Protein AF-A0A964NS11-F1 (afdb_monomer_lite)

Secondary structure (DSSP, 8-state):
---HHHHHHHHHHTTT--HHHHHHHH-S-HHHHHHHHTT-GGGS--HHHHHHHHHHHHHHHT--HHHHHHTSPPPP---S-PPP----------GGGS-HHHHHHHHHHHHHHHHHHHHHHHHHHS------PPPPP-PPPPP----------------------------------------------------------------------BPP--TTSBHHHHHHHHHHTT-EEEEEEE--SSS-TTBEEEEESPTTPBPPTT-EEEEEEE--S-PEEPP--TTSBHHHHHHHHHHTT-EE-SS-EEE-TTTS-HHHHTTS-TTBEEEEESPTT-EE-TT-EEEEEEE--

Sequence (353 aa):
MEGLGASLREARLRRNLSLDDAEQATKVRGAFLEALEQERWDLLPARAYAQGLLAVYARTLGLDPAPLITLMPPDEPYSMALPAAESHRSRGLPIDALPVRVIVMAFLFIVLIAAGAFLLRSVLADGVPFFGSGSPEAPPEPSTATRAPAIAVVTPTVAAGPGATPPATPVGVAPAASPSAATATLVPATPTTTGSPASTATAATPTATPSVTTAPALAGQLWPQAVELLQAAGITAVRREQVSDTIPQEQVISQTPAAGQPLGPDRTITVVVSLGRQGISVPDVVGRPEAEGRTLITQAGLTPGRFANFQGRSDVPDAVLRSVCVGCVLSTSPGAGSQQPQGATVFLAVRKE

Radius of gyration: 40.56 Å; chains: 1; bounding box: 94×75×123 Å

Foldseek 3Di:
DDDLLCVLVVLCVVVVHDLVNLCVQLVDDSQLNNCRNVVVVVSDPDLVVNLVSQCSSCVVSVHHSVVSNVRNDDPPPPDVPPPPCPDPPDPDDCPVPDPVVVVVVVVVVVVVVVVVVVVVVCCVVVDDPDPDDDDDDDDDDDDDDDDDDDDDDDDDDDDDDDDDDDDDDDDDDDDDDDDDDDDDDDDDDDDDDDDDDDDDDDDDDPDDDPPFDWAAAQAFHAQVVSVVVCVVSVAAEAEDEDEDQPRDFRGWHAKPPHGGHGADPNRYMYTYTYNYHFFQFQADQAQHAPVVSQVVCVVSQEHEDPDAAEDEVVRDPPVLLVVHDANGFSAKVVGGRDGHDRHHYIHTHGYHD

pLDDT: mean 76.75, std 21.04, range [33.41, 96.69]

Structure (mmCIF, N/CA/C/O backbone):
data_AF-A0A964NS11-F1
#
_entry.id   AF-A0A964NS11-F1
#
loop_
_atom_site.group_PDB
_atom_site.id
_atom_site.type_symbol
_atom_site.label_atom_id
_atom_site.label_alt_id
_atom_site.label_comp_id
_atom_site.label_asym_id
_atom_site.label_entity_id
_atom_site.label_seq_id
_atom_site.pdbx_PDB_ins_code
_atom_site.Cartn_x
_atom_site.Cartn_y
_atom_site.Cartn_z
_atom_site.occupancy
_atom_site.B_iso_or_equiv
_atom_site.auth_seq_id
_atom_site.auth_comp_id
_atom_site.auth_asym_id
_atom_site.auth_atom_id
_atom_site.pdbx_PDB_model_num
ATOM 1 N N . MET A 1 1 ? 45.095 2.576 6.312 1.00 51.19 1 MET A N 1
ATOM 2 C CA . MET A 1 1 ? 43.879 1.812 6.658 1.00 51.19 1 MET A CA 1
ATOM 3 C C . MET A 1 1 ? 43.094 1.656 5.377 1.00 51.19 1 MET A C 1
ATOM 5 O O . MET A 1 1 ? 43.034 2.620 4.624 1.00 51.19 1 MET A O 1
ATOM 9 N N . GLU A 1 2 ? 42.584 0.465 5.096 1.00 72.25 2 GLU A N 1
ATOM 10 C CA . GLU A 1 2 ? 41.678 0.258 3.964 1.00 72.25 2 GLU A CA 1
ATOM 11 C C . GLU A 1 2 ? 40.289 0.790 4.329 1.00 72.25 2 GLU A C 1
ATOM 13 O O . GLU A 1 2 ? 39.913 0.780 5.503 1.00 72.25 2 GLU A O 1
ATOM 18 N N . GLY A 1 3 ? 39.555 1.295 3.338 1.00 83.19 3 GLY A N 1
ATOM 19 C CA . GLY A 1 3 ? 38.195 1.789 3.542 1.00 83.19 3 GLY A CA 1
ATOM 20 C C . GLY A 1 3 ? 37.216 0.666 3.896 1.00 83.19 3 GLY A C 1
ATOM 21 O O . GLY A 1 3 ? 37.414 -0.496 3.529 1.00 83.19 3 GLY A O 1
ATOM 22 N N . LEU A 1 4 ? 36.119 1.032 4.553 1.00 90.62 4 LEU A N 1
ATOM 23 C CA . LEU A 1 4 ? 34.951 0.176 4.761 1.00 90.62 4 LEU A CA 1
ATOM 24 C C . LEU A 1 4 ? 34.453 -0.395 3.427 1.00 90.62 4 LEU A C 1
ATOM 26 O O . LEU A 1 4 ? 34.218 -1.600 3.319 1.00 90.62 4 LEU A O 1
ATOM 30 N N . GLY A 1 5 ? 34.342 0.452 2.401 1.00 92.12 5 GLY A N 1
ATOM 31 C CA . GLY A 1 5 ? 33.869 0.051 1.077 1.00 92.12 5 GLY A CA 1
ATOM 32 C C . GLY A 1 5 ? 34.844 -0.888 0.367 1.00 92.12 5 GLY A C 1
ATOM 33 O O . GLY A 1 5 ? 34.430 -1.882 -0.235 1.00 92.12 5 GLY A O 1
ATOM 34 N N . ALA A 1 6 ? 36.149 -0.645 0.531 1.00 92.06 6 ALA A N 1
ATOM 35 C CA . ALA A 1 6 ? 37.193 -1.540 0.040 1.00 92.06 6 ALA A CA 1
ATOM 36 C C . ALA A 1 6 ? 37.115 -2.920 0.714 1.00 92.06 6 ALA A C 1
ATOM 38 O O . ALA A 1 6 ? 37.150 -3.930 0.015 1.00 92.06 6 ALA A O 1
ATOM 39 N N . SER A 1 7 ? 36.926 -2.972 2.038 1.00 92.81 7 SER A N 1
ATOM 40 C CA . SER A 1 7 ? 36.806 -4.227 2.793 1.00 92.81 7 SER A CA 1
ATOM 41 C C . SER A 1 7 ? 35.578 -5.052 2.379 1.00 92.81 7 SER A C 1
ATOM 43 O O . SER A 1 7 ? 35.688 -6.263 2.179 1.00 92.81 7 SER A O 1
ATOM 45 N N . LEU A 1 8 ? 34.422 -4.406 2.163 1.00 95.19 8 LEU A N 1
ATOM 46 C CA . LEU A 1 8 ? 33.223 -5.062 1.620 1.00 95.19 8 LEU A CA 1
ATOM 47 C C . LEU A 1 8 ? 33.482 -5.630 0.218 1.00 95.19 8 LEU A C 1
ATOM 49 O O . LEU A 1 8 ? 33.232 -6.810 -0.032 1.00 95.19 8 LEU A O 1
ATOM 53 N N . ARG A 1 9 ? 34.025 -4.812 -0.690 1.00 95.81 9 ARG A N 1
ATOM 54 C CA . ARG A 1 9 ? 34.316 -5.209 -2.073 1.00 95.81 9 ARG A CA 1
ATOM 55 C C . ARG A 1 9 ? 35.303 -6.370 -2.144 1.00 95.81 9 ARG A C 1
ATOM 57 O O . ARG A 1 9 ? 35.106 -7.308 -2.913 1.00 95.81 9 ARG A O 1
ATOM 64 N N . GLU A 1 10 ? 36.362 -6.315 -1.348 1.00 94.31 10 GLU A N 1
ATOM 65 C CA . GLU A 1 10 ? 37.415 -7.326 -1.299 1.00 94.31 10 GLU A CA 1
ATOM 66 C C . GLU A 1 10 ? 36.885 -8.637 -0.689 1.00 94.31 10 GLU A C 1
ATOM 68 O O . GLU A 1 10 ? 37.110 -9.706 -1.257 1.00 94.31 10 GLU A O 1
ATOM 73 N N . ALA A 1 11 ? 36.034 -8.574 0.343 1.00 95.12 11 ALA A N 1
ATOM 74 C CA . ALA A 1 11 ? 35.325 -9.742 0.868 1.00 95.12 11 ALA A CA 1
ATOM 75 C C . ALA A 1 11 ? 34.288 -10.336 -0.109 1.00 95.12 11 ALA A C 1
ATOM 77 O O . ALA A 1 11 ? 34.142 -11.559 -0.156 1.00 95.12 11 ALA A O 1
ATOM 78 N N . ARG A 1 12 ? 33.600 -9.521 -0.925 1.00 96.69 12 ARG A N 1
ATOM 79 C CA . ARG A 1 12 ? 32.726 -10.011 -2.009 1.00 96.69 12 ARG A CA 1
ATOM 80 C C . ARG A 1 12 ? 33.531 -10.727 -3.093 1.00 96.69 12 ARG A C 1
ATOM 82 O O . ARG A 1 12 ? 33.188 -11.847 -3.477 1.00 96.69 12 ARG A O 1
ATOM 89 N N . LEU A 1 13 ? 34.623 -10.116 -3.553 1.00 95.69 13 LEU A N 1
ATOM 90 C CA . LEU A 1 13 ? 35.492 -10.684 -4.587 1.00 95.69 13 LEU A CA 1
ATOM 91 C C . LEU A 1 13 ? 36.196 -11.965 -4.113 1.00 95.69 13 LEU A C 1
ATOM 93 O O . LEU A 1 13 ? 36.229 -12.936 -4.863 1.00 95.69 13 LEU A O 1
ATOM 97 N N . ARG A 1 14 ? 36.637 -12.043 -2.847 1.00 95.06 14 ARG A N 1
ATOM 98 C CA . ARG A 1 14 ? 37.157 -13.283 -2.231 1.00 95.06 14 ARG A CA 1
ATOM 99 C C . ARG A 1 14 ? 36.151 -14.443 -2.211 1.00 95.06 14 ARG A C 1
ATOM 101 O O . ARG A 1 14 ? 36.559 -15.589 -2.036 1.00 95.06 14 ARG A O 1
ATOM 108 N N . ARG A 1 15 ? 34.854 -14.172 -2.392 1.00 93.06 15 ARG A N 1
ATOM 109 C CA . ARG A 1 15 ? 33.777 -15.175 -2.490 1.00 93.06 15 ARG A CA 1
ATOM 110 C C . ARG A 1 15 ? 33.309 -15.417 -3.935 1.00 93.06 15 ARG A C 1
ATOM 112 O O . ARG A 1 15 ? 32.372 -16.181 -4.130 1.00 93.06 15 ARG A O 1
ATOM 119 N N . ASN A 1 16 ? 33.960 -14.799 -4.929 1.00 94.50 16 ASN A N 1
ATOM 120 C CA . ASN A 1 16 ? 33.609 -14.828 -6.358 1.00 94.50 16 ASN A CA 1
ATOM 121 C C . ASN A 1 16 ? 32.164 -14.385 -6.676 1.00 94.50 16 ASN A C 1
ATOM 123 O O . ASN A 1 16 ? 31.576 -14.848 -7.649 1.00 94.50 16 ASN A O 1
ATOM 127 N N . LEU A 1 17 ? 31.590 -13.483 -5.872 1.00 92.88 17 LEU A N 1
ATOM 128 C CA . LEU A 1 17 ? 30.232 -12.966 -6.076 1.00 92.88 17 LEU A CA 1
ATOM 129 C C . LEU A 1 17 ? 30.241 -11.692 -6.938 1.00 92.88 17 LEU A C 1
ATOM 131 O O . LEU A 1 17 ? 31.015 -10.761 -6.683 1.00 92.88 17 LEU A O 1
ATOM 135 N N . SER A 1 18 ? 29.341 -11.595 -7.917 1.00 95.62 18 SER A N 1
ATOM 136 C CA . SER A 1 18 ? 29.017 -10.321 -8.574 1.00 95.62 18 SER A CA 1
ATOM 137 C C . SER A 1 18 ? 28.160 -9.424 -7.663 1.00 95.62 18 SER A C 1
ATOM 139 O O . SER A 1 18 ? 27.714 -9.845 -6.592 1.00 95.62 18 SER A O 1
ATOM 141 N N . LEU A 1 19 ? 27.934 -8.167 -8.063 1.00 93.38 19 LEU A N 1
ATOM 142 C CA . LEU A 1 19 ? 26.971 -7.300 -7.368 1.00 93.38 19 LEU A CA 1
ATOM 143 C C . LEU A 1 19 ? 25.528 -7.805 -7.537 1.00 93.38 19 LEU A C 1
ATOM 145 O O . LEU A 1 19 ? 24.739 -7.668 -6.606 1.00 93.38 19 LEU A O 1
ATOM 149 N N . ASP A 1 20 ? 25.212 -8.453 -8.661 1.00 94.38 20 ASP A N 1
ATOM 150 C CA . ASP A 1 20 ? 23.885 -9.019 -8.927 1.00 94.38 20 ASP A CA 1
ATOM 151 C C . ASP A 1 20 ? 23.625 -10.264 -8.060 1.00 94.38 20 ASP A C 1
ATOM 153 O O . ASP A 1 20 ? 22.533 -10.427 -7.514 1.00 94.38 20 ASP A O 1
ATOM 157 N N . ASP A 1 21 ? 24.641 -11.112 -7.850 1.00 93.81 21 ASP A N 1
ATOM 158 C CA . ASP A 1 21 ? 24.570 -12.235 -6.899 1.00 93.81 21 ASP A CA 1
ATOM 159 C C . ASP A 1 21 ? 24.400 -11.724 -5.462 1.00 93.81 21 ASP A C 1
ATOM 161 O O . ASP A 1 21 ? 23.632 -12.282 -4.676 1.00 93.81 21 ASP A O 1
ATOM 165 N N . ALA A 1 22 ? 25.098 -10.637 -5.114 1.00 93.62 22 ALA A N 1
ATOM 166 C CA . ALA A 1 22 ? 24.994 -10.007 -3.805 1.00 93.62 22 ALA A CA 1
ATOM 167 C C . ALA A 1 22 ? 23.610 -9.367 -3.580 1.00 93.62 22 ALA A C 1
ATOM 169 O O . ALA A 1 22 ? 23.048 -9.523 -2.493 1.00 93.62 22 ALA A O 1
ATOM 170 N N . GLU A 1 23 ? 23.011 -8.725 -4.590 1.00 94.12 23 GLU A N 1
ATOM 171 C CA . GLU A 1 23 ? 21.615 -8.262 -4.552 1.00 94.12 23 GLU A CA 1
ATOM 172 C C . GLU A 1 23 ? 20.652 -9.444 -4.383 1.00 94.12 23 GLU A C 1
ATOM 174 O O . GLU A 1 23 ? 19.778 -9.423 -3.511 1.00 94.12 23 GLU A O 1
ATOM 179 N N . GLN A 1 24 ? 20.839 -10.527 -5.141 1.00 93.19 24 GLN A N 1
ATOM 180 C CA . GLN A 1 24 ? 19.999 -11.717 -5.022 1.00 93.19 24 GLN A CA 1
ATOM 181 C C . GLN A 1 24 ? 20.119 -12.404 -3.654 1.00 93.19 24 GLN A C 1
ATOM 183 O O . GLN A 1 24 ? 19.105 -12.899 -3.152 1.00 93.19 24 GLN A O 1
ATOM 188 N N . ALA A 1 25 ? 21.299 -12.413 -3.031 1.00 92.12 25 ALA A N 1
ATOM 189 C CA . ALA A 1 25 ? 21.530 -13.010 -1.716 1.00 92.12 25 ALA A CA 1
ATOM 190 C C . ALA A 1 25 ? 21.031 -12.132 -0.552 1.00 92.12 25 ALA A C 1
ATOM 192 O O . ALA A 1 25 ? 20.451 -12.647 0.402 1.00 92.12 25 ALA A O 1
ATOM 193 N N . THR A 1 26 ? 21.233 -10.813 -0.621 1.00 94.00 26 THR A N 1
ATOM 194 C CA . THR A 1 26 ? 20.869 -9.865 0.454 1.00 94.00 26 THR A CA 1
ATOM 195 C C . THR A 1 26 ? 19.441 -9.325 0.354 1.00 94.00 26 THR A C 1
ATOM 197 O O . THR A 1 26 ? 18.906 -8.838 1.348 1.00 94.00 26 THR A O 1
ATOM 200 N N . LYS A 1 27 ? 18.843 -9.359 -0.846 1.00 93.94 27 LYS A N 1
ATOM 201 C CA . LYS A 1 27 ? 17.650 -8.587 -1.249 1.00 93.94 27 LYS A CA 1
ATOM 202 C C . LYS A 1 27 ? 17.813 -7.064 -1.111 1.00 93.94 27 LYS A C 1
ATOM 204 O O . LYS A 1 27 ? 16.825 -6.332 -1.070 1.00 93.94 27 LYS A O 1
ATOM 209 N N . VAL A 1 28 ? 19.054 -6.577 -1.081 1.00 91.25 28 VAL A N 1
ATOM 210 C CA . VAL A 1 28 ? 19.401 -5.152 -1.132 1.00 91.25 28 VAL A CA 1
ATOM 211 C C . VAL A 1 28 ? 19.766 -4.785 -2.564 1.00 91.25 28 VAL A C 1
ATOM 213 O O . VAL A 1 28 ? 20.610 -5.436 -3.169 1.00 91.25 28 VAL A O 1
ATOM 216 N N . ARG A 1 29 ? 19.158 -3.717 -3.094 1.00 93.50 29 ARG A N 1
ATOM 217 C CA . ARG A 1 29 ? 19.402 -3.252 -4.468 1.00 93.50 29 ARG A CA 1
ATOM 218 C C . ARG A 1 29 ? 20.891 -3.020 -4.730 1.00 93.50 29 ARG A C 1
ATOM 220 O O . ARG A 1 29 ? 21.534 -2.313 -3.952 1.00 93.50 29 ARG A O 1
ATOM 227 N N . GLY A 1 30 ? 21.405 -3.511 -5.854 1.00 92.06 30 GLY A N 1
ATOM 228 C CA . GLY A 1 30 ? 22.821 -3.476 -6.221 1.00 92.06 30 GLY A CA 1
ATOM 229 C C . GLY A 1 30 ? 23.411 -2.068 -6.217 1.00 92.06 30 GLY A C 1
ATOM 230 O O . GLY A 1 30 ? 24.528 -1.882 -5.756 1.00 92.06 30 GLY A O 1
ATOM 231 N N . ALA A 1 31 ? 22.625 -1.048 -6.579 1.00 90.69 31 ALA A N 1
ATOM 232 C CA . ALA A 1 31 ? 23.025 0.361 -6.486 1.00 90.69 31 ALA A CA 1
ATOM 233 C C . ALA A 1 31 ? 23.352 0.833 -5.048 1.00 90.69 31 ALA A C 1
ATOM 235 O O . ALA A 1 31 ? 24.178 1.724 -4.870 1.00 90.69 31 ALA A O 1
ATOM 236 N N . PHE A 1 32 ? 22.737 0.247 -4.012 1.00 93.44 32 PHE A N 1
ATOM 237 C CA . PHE A 1 32 ? 23.097 0.516 -2.613 1.00 93.44 32 PHE A CA 1
ATOM 238 C C . PHE A 1 32 ? 24.310 -0.308 -2.161 1.00 93.44 32 PHE A C 1
ATOM 240 O O . PHE A 1 32 ? 25.107 0.182 -1.365 1.00 93.44 32 PHE A O 1
ATOM 247 N N . LEU A 1 33 ? 24.486 -1.529 -2.679 1.00 96.12 33 LEU A N 1
ATOM 248 C CA . LEU A 1 33 ? 25.686 -2.340 -2.430 1.00 96.12 33 LEU A CA 1
ATOM 249 C C . LEU A 1 33 ? 26.927 -1.696 -3.068 1.00 96.12 33 LEU A C 1
ATOM 251 O O . LEU A 1 33 ? 27.961 -1.568 -2.419 1.00 96.12 33 LEU A O 1
ATOM 255 N N . GLU A 1 34 ? 26.793 -1.197 -4.297 1.00 95.25 34 GLU A N 1
ATOM 256 C CA . GLU A 1 34 ? 27.793 -0.387 -4.991 1.00 95.25 34 GLU A CA 1
ATOM 257 C C . GLU A 1 34 ? 28.092 0.908 -4.223 1.00 95.25 34 GLU A C 1
ATOM 259 O O . GLU A 1 34 ? 29.258 1.236 -4.015 1.00 95.25 34 GLU A O 1
ATOM 264 N N . ALA A 1 35 ? 27.068 1.626 -3.745 1.00 94.75 35 ALA A N 1
ATOM 265 C CA . ALA A 1 35 ? 27.269 2.835 -2.946 1.00 94.75 35 ALA A CA 1
ATOM 266 C C . ALA A 1 35 ? 27.993 2.558 -1.614 1.00 94.75 35 ALA A C 1
ATOM 268 O O . ALA A 1 35 ? 28.815 3.374 -1.204 1.00 94.75 35 ALA A O 1
ATOM 269 N N . LEU A 1 36 ? 27.754 1.409 -0.968 1.00 94.38 36 LEU A N 1
ATOM 270 C CA . LEU A 1 36 ? 28.520 0.971 0.207 1.00 94.38 36 LEU A CA 1
ATOM 271 C C . LEU A 1 36 ? 29.977 0.627 -0.153 1.00 94.38 36 LEU A C 1
ATOM 273 O O . LEU A 1 36 ? 30.887 1.045 0.557 1.00 94.38 36 LEU A O 1
ATOM 277 N N . GLU A 1 37 ? 30.222 -0.076 -1.264 1.00 95.94 37 GLU A N 1
ATOM 278 C CA . GLU A 1 37 ? 31.580 -0.402 -1.741 1.00 95.94 37 GLU A CA 1
ATOM 279 C C . GLU A 1 37 ? 32.385 0.816 -2.223 1.00 95.94 37 GLU A C 1
ATOM 281 O O . GLU A 1 37 ? 33.615 0.793 -2.192 1.00 95.94 37 GLU A O 1
ATOM 286 N N . GLN A 1 38 ? 31.705 1.877 -2.664 1.00 95.69 38 GLN A N 1
ATOM 287 C CA . GLN A 1 38 ? 32.305 3.143 -3.101 1.00 95.69 38 GLN A CA 1
ATOM 288 C C . GLN A 1 38 ? 32.300 4.232 -2.012 1.00 95.69 38 GLN A C 1
ATOM 290 O O . GLN A 1 38 ? 32.718 5.352 -2.293 1.00 95.69 38 GLN A O 1
ATOM 295 N N . GLU A 1 39 ? 31.809 3.937 -0.801 1.00 93.00 39 GLU A N 1
ATOM 296 C CA . GLU A 1 39 ? 31.659 4.897 0.313 1.00 93.00 39 GLU A CA 1
ATOM 297 C C . GLU A 1 39 ? 30.863 6.163 -0.071 1.00 93.00 39 GLU A C 1
ATOM 299 O O . GLU A 1 39 ? 31.128 7.275 0.384 1.00 93.00 39 GLU A O 1
ATOM 304 N N . ARG A 1 40 ? 29.855 5.999 -0.937 1.00 91.88 40 ARG A N 1
ATOM 305 C CA . ARG A 1 40 ? 29.015 7.079 -1.471 1.00 91.88 40 ARG A CA 1
ATOM 306 C C . ARG A 1 40 ? 27.756 7.273 -0.639 1.00 91.88 40 ARG A C 1
ATOM 308 O O . ARG A 1 40 ? 26.645 6.960 -1.071 1.00 91.88 40 ARG A O 1
ATOM 315 N N . TRP A 1 41 ? 27.957 7.810 0.560 1.00 86.88 41 TRP A N 1
ATOM 316 C CA . TRP A 1 41 ? 26.917 8.030 1.567 1.00 86.88 41 TRP A CA 1
ATOM 317 C C . TRP A 1 41 ? 25.717 8.841 1.040 1.00 86.88 41 TRP A C 1
ATOM 319 O O . TRP A 1 41 ? 24.586 8.521 1.391 1.00 86.88 41 TRP A O 1
ATOM 329 N N . ASP A 1 42 ? 25.925 9.780 0.106 1.00 86.12 42 ASP A N 1
ATOM 330 C CA . ASP A 1 42 ? 24.865 10.611 -0.504 1.00 86.12 42 ASP A CA 1
ATOM 331 C C . ASP A 1 42 ? 23.829 9.825 -1.334 1.00 86.12 42 ASP A C 1
ATOM 333 O O . ASP A 1 42 ? 22.768 10.352 -1.667 1.00 86.12 42 ASP A O 1
ATOM 337 N N . LEU A 1 43 ? 24.144 8.585 -1.735 1.00 87.00 43 LEU A N 1
ATOM 338 C CA . LEU A 1 43 ? 23.216 7.704 -2.457 1.00 87.00 43 LEU A CA 1
ATOM 339 C C . LEU A 1 43 ? 22.458 6.738 -1.544 1.00 87.00 43 LEU A C 1
ATOM 341 O O . LEU A 1 43 ? 21.573 6.020 -2.018 1.00 87.00 43 LEU A O 1
ATOM 345 N N . LEU A 1 44 ? 22.809 6.677 -0.261 1.00 87.25 44 LEU A N 1
ATOM 346 C CA . LEU A 1 44 ? 22.178 5.773 0.687 1.00 87.25 44 LEU A CA 1
ATOM 347 C C . LEU A 1 44 ? 20.939 6.430 1.322 1.00 87.25 44 LEU A C 1
ATOM 349 O O . LEU A 1 44 ? 20.880 7.649 1.481 1.00 87.25 44 LEU A O 1
ATOM 353 N N . PRO A 1 45 ? 19.919 5.638 1.698 1.00 87.00 45 PRO A N 1
ATOM 354 C CA . PRO A 1 45 ? 18.831 6.124 2.544 1.00 87.00 45 PRO A CA 1
ATOM 355 C C . PRO A 1 45 ? 19.350 6.509 3.942 1.00 87.00 45 PRO A C 1
ATOM 357 O O . PRO A 1 45 ? 20.463 6.149 4.319 1.00 87.00 45 PRO A O 1
ATOM 360 N N . ALA A 1 46 ? 18.514 7.196 4.730 1.00 83.75 46 ALA A N 1
ATOM 361 C CA . ALA A 1 46 ? 18.846 7.703 6.068 1.00 83.75 46 ALA A CA 1
ATOM 362 C C . ALA A 1 46 ? 19.640 6.706 6.943 1.00 83.75 46 ALA A C 1
ATOM 364 O O . ALA A 1 46 ? 19.327 5.511 6.970 1.00 83.75 46 ALA A O 1
ATOM 365 N N . ARG A 1 47 ? 20.632 7.209 7.698 1.00 83.88 47 ARG A N 1
ATOM 366 C CA . ARG A 1 47 ? 21.670 6.434 8.410 1.00 83.88 47 ARG A CA 1
ATOM 367 C C . ARG A 1 47 ? 21.189 5.161 9.092 1.00 83.88 47 ARG A C 1
ATOM 369 O O . ARG A 1 47 ? 21.787 4.115 8.873 1.00 83.88 47 ARG A O 1
ATOM 376 N N . ALA A 1 48 ? 20.124 5.217 9.890 1.00 82.19 48 ALA A N 1
ATOM 377 C CA . ALA A 1 48 ? 19.614 4.042 10.605 1.00 82.19 48 ALA A CA 1
ATOM 378 C C . ALA A 1 48 ? 19.240 2.880 9.656 1.00 82.19 48 ALA A C 1
ATOM 380 O O . ALA A 1 48 ? 19.448 1.711 9.977 1.00 82.19 48 ALA A O 1
ATOM 381 N N . TYR A 1 49 ? 18.748 3.195 8.454 1.00 84.25 49 TYR A N 1
ATOM 382 C CA . TYR A 1 49 ? 18.477 2.216 7.403 1.00 84.25 49 TYR A CA 1
ATOM 383 C C . TYR A 1 49 ? 19.768 1.780 6.694 1.00 84.25 49 TYR A C 1
ATOM 385 O O . TYR A 1 49 ? 19.972 0.584 6.496 1.00 84.25 49 TYR A O 1
ATOM 393 N N . ALA A 1 50 ? 20.678 2.709 6.372 1.00 91.00 50 ALA A N 1
ATOM 394 C CA . ALA A 1 50 ? 21.986 2.384 5.785 1.00 91.00 50 ALA A CA 1
ATOM 395 C C . ALA A 1 50 ? 22.833 1.459 6.684 1.00 91.00 50 ALA A C 1
ATOM 397 O O . ALA A 1 50 ? 23.472 0.534 6.185 1.00 91.00 50 ALA A O 1
ATOM 398 N N . GLN A 1 51 ? 22.780 1.643 8.007 1.00 92.50 51 GLN A N 1
ATOM 399 C CA . GLN A 1 51 ? 23.363 0.736 9.002 1.00 92.50 51 GLN A CA 1
ATOM 400 C C . GLN A 1 51 ? 22.736 -0.661 8.929 1.00 92.50 51 GLN A C 1
ATOM 402 O O . GLN A 1 51 ? 23.458 -1.653 8.980 1.00 92.50 51 GLN A O 1
ATOM 407 N N . GLY A 1 52 ? 21.415 -0.752 8.742 1.00 91.94 52 GLY A N 1
ATOM 408 C CA . GLY A 1 52 ? 20.719 -2.015 8.489 1.00 91.94 52 GLY A CA 1
ATOM 409 C C . GLY A 1 52 ? 21.207 -2.718 7.217 1.00 91.94 52 GLY A C 1
ATOM 410 O O . GLY A 1 52 ? 21.531 -3.906 7.267 1.00 91.94 52 GLY A O 1
ATOM 411 N N . LEU A 1 53 ? 21.328 -1.987 6.101 1.00 94.12 53 LEU A N 1
ATOM 412 C CA . LEU A 1 53 ? 21.834 -2.519 4.826 1.00 94.12 53 LEU A CA 1
ATOM 413 C C . LEU A 1 53 ? 23.281 -3.011 4.946 1.00 94.12 53 LEU A C 1
ATOM 415 O O . LEU A 1 53 ? 23.572 -4.150 4.582 1.00 94.12 53 LEU A O 1
ATOM 419 N N . LEU A 1 54 ? 24.165 -2.190 5.524 1.00 95.50 54 LEU A N 1
ATOM 420 C CA . LEU A 1 54 ? 25.552 -2.552 5.816 1.00 95.50 54 LEU A CA 1
ATOM 421 C C . LEU A 1 54 ? 25.623 -3.807 6.694 1.00 95.50 54 LEU A C 1
ATOM 423 O O . LEU A 1 54 ? 26.389 -4.722 6.401 1.00 95.50 54 LEU A O 1
ATOM 427 N N . ALA A 1 55 ? 24.794 -3.886 7.739 1.00 95.56 55 ALA A N 1
ATOM 428 C CA . ALA A 1 55 ? 24.781 -5.021 8.648 1.00 95.56 55 ALA A CA 1
ATOM 429 C C . ALA A 1 55 ? 24.305 -6.316 7.975 1.00 95.56 55 ALA A C 1
ATOM 431 O O . ALA A 1 55 ? 24.817 -7.393 8.281 1.00 95.56 55 ALA A O 1
ATOM 432 N N . VAL A 1 56 ? 23.312 -6.250 7.084 1.00 95.69 56 VAL A N 1
ATOM 433 C CA . VAL A 1 56 ? 22.897 -7.400 6.260 1.00 95.69 56 VAL A CA 1
ATOM 434 C C . VAL A 1 56 ? 24.036 -7.810 5.327 1.00 95.69 56 VAL A C 1
ATOM 436 O O . VAL A 1 56 ? 24.438 -8.974 5.345 1.00 95.69 56 VAL A O 1
ATOM 439 N N . TYR A 1 57 ? 24.606 -6.862 4.579 1.00 96.38 57 TYR A N 1
ATOM 440 C CA . TYR A 1 57 ? 25.619 -7.160 3.570 1.00 96.38 57 TYR A CA 1
ATOM 441 C C . TYR A 1 57 ? 26.897 -7.752 4.183 1.00 96.38 57 TYR A C 1
ATOM 443 O O . TYR A 1 57 ? 27.308 -8.849 3.798 1.00 96.38 57 TYR A O 1
ATOM 451 N N . ALA A 1 58 ? 27.454 -7.114 5.218 1.00 96.00 58 ALA A N 1
ATOM 452 C CA . ALA A 1 58 ? 28.624 -7.607 5.947 1.00 96.00 58 ALA A CA 1
ATOM 453 C C . ALA A 1 58 ? 28.443 -9.060 6.421 1.00 96.00 58 ALA A C 1
ATOM 455 O O . ALA A 1 58 ? 29.300 -9.904 6.157 1.00 96.00 58 ALA A O 1
ATOM 456 N N . ARG A 1 59 ? 27.286 -9.391 7.016 1.00 95.06 59 ARG A N 1
ATOM 457 C CA . ARG A 1 59 ? 26.987 -10.760 7.469 1.00 95.06 59 ARG A CA 1
ATOM 458 C C . ARG A 1 59 ? 26.909 -11.764 6.316 1.00 95.06 59 ARG A C 1
ATOM 460 O O . ARG A 1 59 ? 27.446 -12.858 6.460 1.00 95.06 59 ARG A O 1
ATOM 467 N N . THR A 1 60 ? 26.336 -11.407 5.161 1.00 94.06 60 THR A N 1
ATOM 468 C CA . THR A 1 60 ? 26.357 -12.297 3.975 1.00 94.06 60 THR A CA 1
ATOM 469 C C . THR A 1 60 ? 27.764 -12.522 3.409 1.00 94.06 60 THR A C 1
ATOM 471 O O . THR A 1 60 ? 28.057 -13.602 2.898 1.00 94.06 60 THR A O 1
ATOM 474 N N . LEU A 1 61 ? 28.667 -11.549 3.567 1.00 94.31 61 LEU A N 1
ATOM 475 C CA . LEU A 1 61 ? 30.080 -11.675 3.198 1.00 94.31 61 LEU A CA 1
ATOM 476 C C . LEU A 1 61 ? 30.932 -12.405 4.252 1.00 94.31 61 LEU A C 1
ATOM 478 O O . LEU A 1 61 ? 32.088 -12.735 3.979 1.00 94.31 61 LEU A O 1
ATOM 482 N N . GLY A 1 62 ? 30.377 -12.706 5.431 1.00 92.88 62 GLY A N 1
ATOM 483 C CA . GLY A 1 62 ? 31.100 -13.305 6.556 1.00 92.88 62 GLY A CA 1
ATOM 484 C C . GLY A 1 62 ? 31.993 -12.323 7.324 1.00 92.88 62 GLY A C 1
ATOM 485 O O . GLY A 1 62 ? 32.964 -12.752 7.939 1.00 92.88 62 GLY A O 1
ATOM 486 N N . LEU A 1 63 ? 31.687 -11.024 7.266 1.00 93.50 63 LEU A N 1
ATOM 487 C CA . LEU A 1 63 ? 32.328 -9.966 8.048 1.00 93.50 63 LEU A CA 1
ATOM 488 C C . LEU A 1 63 ? 31.499 -9.631 9.299 1.00 93.50 63 LEU A C 1
ATOM 490 O O . LEU A 1 63 ? 30.269 -9.720 9.284 1.00 93.50 63 LEU A O 1
ATOM 494 N N . ASP A 1 64 ? 32.170 -9.181 10.361 1.00 94.25 64 ASP A N 1
ATOM 495 C CA . ASP A 1 64 ? 31.506 -8.595 11.528 1.00 94.25 64 ASP A CA 1
ATOM 496 C C . ASP A 1 64 ? 30.961 -7.193 11.174 1.00 94.25 64 ASP A C 1
ATOM 498 O O . ASP A 1 64 ? 31.737 -6.318 10.775 1.00 94.25 64 ASP A O 1
ATOM 502 N N . PRO A 1 65 ? 29.644 -6.942 11.298 1.00 93.44 65 PRO A N 1
ATOM 503 C CA . PRO A 1 65 ? 29.073 -5.629 11.027 1.00 93.44 65 PRO A CA 1
ATOM 504 C C . PRO A 1 65 ? 29.414 -4.573 12.088 1.00 93.44 65 PRO A C 1
ATOM 506 O O . PRO A 1 65 ? 29.347 -3.388 11.770 1.00 93.44 65 PRO A O 1
ATOM 509 N N . ALA A 1 66 ? 29.765 -4.948 13.324 1.00 92.62 66 ALA A N 1
ATOM 510 C CA . ALA A 1 66 ? 29.989 -3.995 14.414 1.00 92.62 66 ALA A CA 1
ATOM 511 C C . ALA A 1 66 ? 31.113 -2.973 14.127 1.00 92.62 66 ALA A C 1
ATOM 513 O O . ALA A 1 66 ? 30.814 -1.776 14.147 1.00 92.62 66 ALA A O 1
ATOM 514 N N . PRO A 1 67 ? 32.359 -3.370 13.779 1.00 91.00 67 PRO A N 1
ATOM 515 C CA . PRO A 1 67 ? 33.415 -2.411 13.444 1.00 91.00 67 PRO A CA 1
ATOM 516 C C . PRO A 1 67 ? 33.086 -1.589 12.189 1.00 91.00 67 PRO A C 1
ATOM 518 O O . PRO A 1 67 ? 33.428 -0.412 12.120 1.00 91.00 67 PRO A O 1
ATOM 521 N N . LEU A 1 68 ? 32.381 -2.172 11.213 1.00 89.75 68 LEU A N 1
ATOM 522 C CA . LEU A 1 68 ? 31.998 -1.475 9.983 1.00 89.75 68 LEU A CA 1
ATOM 523 C C . LEU A 1 68 ? 30.953 -0.379 10.258 1.00 89.75 68 LEU A C 1
ATOM 525 O O . LEU A 1 68 ? 31.082 0.732 9.756 1.00 89.75 68 LEU A O 1
ATOM 529 N N . ILE A 1 69 ? 29.955 -0.634 11.109 1.00 90.75 69 ILE A N 1
ATOM 530 C CA . ILE A 1 69 ? 28.980 0.391 11.523 1.00 90.75 69 ILE A CA 1
ATOM 531 C C . ILE A 1 69 ? 29.674 1.545 12.266 1.00 90.75 69 ILE A C 1
ATOM 533 O O . ILE A 1 69 ? 29.297 2.701 12.076 1.00 90.75 69 ILE A O 1
ATOM 537 N N . THR A 1 70 ? 30.706 1.257 13.068 1.00 89.81 70 THR A N 1
ATOM 538 C CA . THR A 1 70 ? 31.504 2.278 13.772 1.00 89.81 70 THR A CA 1
ATOM 539 C C . THR A 1 70 ? 32.311 3.172 12.822 1.00 89.81 70 THR A C 1
ATOM 541 O O . THR A 1 70 ? 32.524 4.340 13.135 1.00 89.81 70 THR A O 1
ATOM 544 N N . LEU A 1 71 ? 32.721 2.663 11.656 1.00 88.19 71 LEU A N 1
ATOM 545 C CA . LEU A 1 71 ? 33.445 3.424 10.627 1.00 88.19 71 LEU A CA 1
ATOM 546 C C . LEU A 1 71 ? 32.535 4.299 9.741 1.00 88.19 71 LEU A C 1
ATOM 548 O O . LEU A 1 71 ? 33.039 5.090 8.947 1.00 88.19 71 LEU A O 1
ATOM 552 N N . MET A 1 72 ? 31.207 4.184 9.857 1.00 86.94 72 MET A N 1
ATOM 553 C CA . MET A 1 72 ? 30.269 4.984 9.064 1.00 86.94 72 MET A CA 1
ATOM 554 C C . MET A 1 72 ? 30.262 6.451 9.547 1.00 86.94 72 MET A C 1
ATOM 556 O O . MET A 1 72 ? 29.882 6.683 10.704 1.00 86.94 72 MET A O 1
ATOM 560 N N . PRO A 1 73 ? 30.595 7.448 8.695 1.00 84.44 73 PRO A N 1
ATOM 561 C CA . PRO A 1 73 ? 30.679 8.858 9.100 1.00 84.44 73 PRO A CA 1
ATOM 562 C C . PRO A 1 73 ? 29.349 9.318 9.708 1.00 84.44 73 PRO A C 1
ATOM 564 O O . PRO A 1 73 ? 28.315 8.860 9.225 1.00 84.44 73 PRO A O 1
ATOM 567 N N . PRO A 1 74 ? 29.335 10.128 10.784 1.00 78.31 74 PRO A N 1
ATOM 568 C CA . PRO A 1 74 ? 28.110 10.488 11.506 1.00 78.31 74 PRO A CA 1
ATOM 569 C C . PRO A 1 74 ? 27.071 11.165 10.601 1.00 78.31 74 PRO A C 1
ATOM 571 O O . PRO A 1 74 ? 27.415 11.695 9.548 1.00 78.31 74 PRO A O 1
ATOM 574 N N . ASP A 1 75 ? 25.802 11.176 11.027 1.00 68.81 75 ASP A N 1
ATOM 575 C CA . ASP A 1 75 ? 24.832 12.095 10.421 1.00 68.81 75 ASP A CA 1
ATOM 576 C C . ASP A 1 75 ? 25.344 13.526 10.621 1.00 68.81 75 ASP A C 1
ATOM 578 O O . ASP A 1 75 ? 25.496 13.972 11.762 1.00 68.81 75 ASP A O 1
ATOM 582 N N . GLU A 1 76 ? 25.592 14.244 9.524 1.00 58.97 76 GLU A N 1
ATOM 583 C CA . GLU A 1 76 ? 25.741 15.697 9.572 1.00 58.97 76 GLU A CA 1
ATOM 584 C C . GLU A 1 76 ? 24.458 16.280 10.188 1.00 58.97 76 GLU A C 1
ATOM 586 O O . GLU A 1 76 ? 23.363 16.034 9.661 1.00 58.97 76 GLU A O 1
ATOM 591 N N . PRO A 1 77 ? 24.536 17.017 11.313 1.00 49.78 77 PRO A N 1
ATOM 592 C CA . PRO A 1 77 ? 23.355 17.577 11.949 1.00 49.78 77 PRO A CA 1
ATOM 593 C C . PRO A 1 77 ? 22.740 18.598 10.994 1.00 49.78 77 PRO A C 1
ATOM 595 O O . PRO A 1 77 ? 23.320 19.662 10.795 1.00 49.78 77 PRO A O 1
ATOM 598 N N . TYR A 1 78 ? 21.589 18.247 10.400 1.00 45.34 78 TYR A N 1
ATOM 599 C CA . TYR A 1 78 ? 20.946 18.941 9.274 1.00 45.34 78 TYR A CA 1
ATOM 600 C C . TYR A 1 78 ? 21.035 20.466 9.402 1.00 45.34 78 TYR A C 1
ATOM 602 O O . TYR A 1 78 ? 20.226 21.111 10.079 1.00 45.34 78 TYR A O 1
ATOM 610 N N . SER A 1 79 ? 22.065 21.045 8.782 1.00 41.31 79 SER A N 1
ATOM 611 C CA . SER A 1 79 ? 22.345 22.462 8.959 1.00 41.31 79 SER A CA 1
ATOM 612 C C . SER A 1 79 ? 21.290 23.251 8.192 1.00 41.31 79 SER A C 1
ATOM 614 O O . SER A 1 79 ? 20.991 22.944 7.039 1.00 41.31 79 SER A O 1
ATOM 616 N N . MET A 1 80 ? 20.723 24.289 8.808 1.00 41.19 80 MET A N 1
ATOM 617 C CA . MET A 1 80 ? 19.685 25.100 8.156 1.00 41.19 80 MET A CA 1
ATOM 618 C C . MET A 1 80 ? 20.210 25.974 7.001 1.00 41.19 80 MET A C 1
ATOM 620 O O . MET A 1 80 ? 19.438 26.706 6.383 1.00 41.19 80 MET A O 1
ATOM 624 N N . ALA A 1 81 ? 21.492 25.844 6.648 1.00 46.00 81 ALA A N 1
ATOM 625 C CA . ALA A 1 81 ? 21.970 26.145 5.310 1.00 46.00 81 ALA A CA 1
ATOM 626 C C . ALA A 1 81 ? 21.500 25.041 4.349 1.00 46.00 81 ALA A C 1
ATOM 628 O O . ALA A 1 81 ? 22.252 24.131 4.004 1.00 46.00 81 ALA A O 1
ATOM 629 N N . LEU A 1 82 ? 20.248 25.150 3.890 1.00 43.59 82 LEU A N 1
ATOM 630 C CA . LEU A 1 82 ? 19.827 24.498 2.653 1.00 43.59 82 LEU A CA 1
ATOM 631 C C . LEU A 1 82 ? 20.830 24.894 1.553 1.00 43.59 82 LEU A C 1
ATOM 633 O O . LEU A 1 82 ? 20.859 26.078 1.195 1.00 43.59 82 LEU A O 1
ATOM 637 N N . PRO A 1 83 ? 21.600 23.967 0.945 1.00 44.31 83 PRO A N 1
ATOM 638 C CA . PRO A 1 83 ? 21.987 24.204 -0.433 1.00 44.31 83 PRO A CA 1
ATOM 639 C C . PRO A 1 83 ? 20.675 24.402 -1.199 1.00 44.31 83 PRO A C 1
ATOM 641 O O . PRO A 1 83 ? 19.718 23.642 -1.008 1.00 44.31 83 PRO A O 1
ATOM 644 N N . ALA A 1 84 ? 20.594 25.452 -2.022 1.00 47.47 84 ALA A N 1
ATOM 645 C CA . ALA A 1 84 ? 19.451 25.617 -2.913 1.00 47.47 84 ALA A CA 1
ATOM 646 C C . ALA A 1 84 ? 19.239 24.297 -3.664 1.00 47.47 84 ALA A C 1
ATOM 648 O O . ALA A 1 84 ? 20.224 23.631 -3.982 1.00 47.47 84 ALA A O 1
ATOM 649 N N . ALA A 1 85 ? 17.982 23.901 -3.889 1.00 47.16 85 ALA A N 1
ATOM 650 C CA . ALA A 1 85 ? 17.634 22.587 -4.428 1.00 47.16 85 ALA A CA 1
ATOM 651 C C . ALA A 1 85 ? 18.049 22.451 -5.905 1.00 47.16 85 ALA A C 1
ATOM 653 O O . ALA A 1 85 ? 17.216 22.426 -6.813 1.00 47.16 85 ALA A O 1
ATOM 654 N N . GLU A 1 86 ? 19.360 22.358 -6.118 1.00 40.72 86 GLU A N 1
ATOM 655 C CA . GLU A 1 86 ? 20.045 21.971 -7.332 1.00 40.72 86 GLU A CA 1
ATOM 656 C C . GLU A 1 86 ? 19.570 20.559 -7.632 1.00 40.72 86 GLU A C 1
ATOM 658 O O . GLU A 1 86 ? 20.069 19.564 -7.101 1.00 40.72 86 GLU A O 1
ATOM 663 N N . SER A 1 87 ? 18.493 20.489 -8.414 1.00 45.41 87 SER A N 1
ATOM 664 C CA . SER A 1 87 ? 17.896 19.234 -8.829 1.00 45.41 87 SER A CA 1
ATOM 665 C C . SER A 1 87 ? 19.022 18.323 -9.300 1.00 45.41 87 SER A C 1
ATOM 667 O O . SER A 1 87 ? 19.768 18.723 -10.197 1.00 45.41 87 SER A O 1
ATOM 669 N N . HIS A 1 88 ? 19.113 17.102 -8.763 1.00 48.53 88 HIS A N 1
ATOM 670 C CA . HIS A 1 88 ? 19.906 16.027 -9.364 1.00 48.53 88 HIS A CA 1
ATOM 671 C C . HIS A 1 88 ? 19.231 15.587 -10.674 1.00 48.53 88 HIS A C 1
ATOM 673 O O . HIS A 1 88 ? 18.731 14.476 -10.846 1.00 48.53 88 HIS A O 1
ATOM 679 N N . ARG A 1 89 ? 19.196 16.542 -11.607 1.00 43.09 89 ARG A N 1
ATOM 680 C CA . ARG A 1 89 ? 18.864 16.418 -13.008 1.00 43.09 89 ARG A CA 1
ATOM 681 C C . ARG A 1 89 ? 19.858 15.402 -13.533 1.00 43.09 89 ARG A C 1
ATOM 683 O O . ARG A 1 89 ? 21.065 15.638 -13.505 1.00 43.09 89 ARG A O 1
ATOM 690 N N . SER A 1 90 ? 19.332 14.242 -13.900 1.00 45.47 90 SER A N 1
ATOM 691 C CA . SER A 1 90 ? 20.083 13.101 -14.412 1.00 45.47 90 SER A CA 1
ATOM 692 C C . SER A 1 90 ? 21.238 13.555 -15.301 1.00 45.47 90 SER A C 1
ATOM 694 O O . SER A 1 90 ? 20.995 14.261 -16.283 1.00 45.47 90 SER A O 1
ATOM 696 N N . ARG A 1 91 ? 22.468 13.117 -14.991 1.00 42.56 91 ARG A N 1
ATOM 697 C CA . ARG A 1 91 ? 23.639 13.265 -15.871 1.00 42.56 91 ARG A CA 1
ATOM 698 C C . ARG A 1 91 ? 23.481 12.391 -17.124 1.00 42.56 91 ARG A C 1
ATOM 700 O O . ARG A 1 91 ? 24.217 11.433 -17.330 1.00 42.56 91 ARG A O 1
ATOM 707 N N . GLY A 1 92 ? 22.530 12.754 -17.980 1.00 46.34 92 GLY A N 1
ATOM 708 C CA . GLY A 1 92 ? 22.762 12.653 -19.413 1.00 46.34 92 GLY A CA 1
ATOM 709 C C . GLY A 1 92 ? 23.907 13.598 -19.780 1.00 46.34 92 GLY A C 1
ATOM 710 O O . GLY A 1 92 ? 24.147 14.594 -19.090 1.00 46.34 92 GLY A O 1
ATOM 711 N N . LEU A 1 93 ? 24.641 13.280 -20.842 1.00 53.25 93 LEU A N 1
ATOM 712 C CA . LEU A 1 93 ? 25.661 14.189 -21.358 1.00 53.25 93 LEU A CA 1
ATOM 713 C C . LEU A 1 93 ? 24.972 15.487 -21.830 1.00 53.25 93 LEU A C 1
ATOM 715 O O . LEU A 1 93 ? 23.947 15.399 -22.508 1.00 53.25 93 LEU A O 1
ATOM 719 N N . PRO A 1 94 ? 25.503 16.682 -21.509 1.00 52.19 94 PRO A N 1
ATOM 720 C CA . PRO A 1 94 ? 24.946 17.943 -21.987 1.00 52.19 94 PRO A CA 1
ATOM 721 C C . PRO A 1 94 ? 25.277 18.130 -23.475 1.00 52.19 94 PRO A C 1
ATOM 723 O O . PRO A 1 94 ? 26.309 18.696 -23.834 1.00 52.19 94 PRO A O 1
ATOM 726 N N . ILE A 1 95 ? 24.403 17.627 -24.349 1.00 56.72 95 ILE A N 1
ATOM 727 C CA . ILE A 1 95 ? 24.561 17.721 -25.810 1.00 56.72 95 ILE A CA 1
ATOM 728 C C . ILE A 1 95 ? 24.435 19.184 -26.283 1.00 56.72 95 ILE A C 1
ATOM 730 O O . ILE A 1 95 ? 25.150 19.600 -27.194 1.00 56.72 95 ILE A O 1
ATOM 734 N N . ASP A 1 96 ? 23.623 19.993 -25.597 1.00 54.53 96 ASP A N 1
ATOM 735 C CA . ASP A 1 96 ? 23.241 21.360 -25.994 1.00 54.53 96 ASP A CA 1
ATOM 736 C C . ASP A 1 96 ? 24.335 22.439 -25.813 1.00 54.53 96 ASP A C 1
ATOM 738 O O . ASP A 1 96 ? 24.068 23.628 -25.981 1.00 54.53 96 ASP A O 1
ATOM 742 N N . ALA A 1 97 ? 25.567 22.054 -25.453 1.00 58.84 97 ALA A N 1
ATOM 743 C CA . ALA A 1 97 ? 26.669 22.983 -25.168 1.00 58.84 97 ALA A CA 1
ATOM 744 C C . ALA A 1 97 ? 27.979 22.690 -25.930 1.00 58.84 97 ALA A C 1
ATOM 746 O O . ALA A 1 97 ? 28.973 23.392 -25.736 1.00 58.84 97 ALA A O 1
ATOM 747 N N . LEU A 1 98 ? 28.012 21.682 -26.811 1.00 62.28 98 LEU A N 1
ATOM 748 C CA . LEU A 1 98 ? 29.178 21.437 -27.665 1.00 62.28 98 LEU A CA 1
ATOM 749 C C . LEU A 1 98 ? 29.195 22.457 -28.820 1.00 62.28 98 LEU A C 1
ATOM 751 O O . LEU A 1 98 ? 28.298 22.425 -29.665 1.00 62.28 98 LEU A O 1
ATOM 755 N N . PRO A 1 99 ? 30.198 23.355 -28.921 1.00 77.31 99 PRO A N 1
ATOM 756 C CA . PRO A 1 99 ? 30.250 24.305 -30.027 1.00 77.31 99 PRO A CA 1
ATOM 757 C C . PRO A 1 99 ? 30.402 23.538 -31.344 1.00 77.31 99 PRO A C 1
ATOM 759 O O . PRO A 1 99 ? 31.174 22.584 -31.412 1.00 77.31 99 PRO A O 1
ATOM 762 N N . VAL A 1 100 ? 29.716 23.977 -32.407 1.00 79.56 100 VAL A N 1
ATOM 763 C CA . VAL A 1 100 ? 29.590 23.247 -33.693 1.00 79.56 100 VAL A CA 1
ATOM 764 C C . VAL A 1 100 ? 30.928 22.718 -34.233 1.00 79.56 100 VAL A C 1
ATOM 766 O O . VAL A 1 100 ? 30.988 21.619 -34.777 1.00 79.56 100 VAL A O 1
ATOM 769 N N . ARG A 1 101 ? 32.029 23.450 -34.012 1.00 75.69 101 ARG A N 1
ATOM 770 C CA . ARG A 1 101 ? 33.399 23.027 -34.358 1.00 75.69 101 ARG A CA 1
ATOM 771 C C . ARG A 1 101 ? 33.798 21.677 -33.743 1.00 75.69 101 ARG A C 1
ATOM 773 O O . ARG A 1 101 ? 34.445 20.893 -34.422 1.00 75.69 101 ARG A O 1
ATOM 780 N N . VAL A 1 102 ? 33.408 21.383 -32.502 1.00 79.88 102 VAL A N 1
ATOM 781 C CA . VAL A 1 102 ? 33.691 20.102 -31.825 1.00 79.88 102 VAL A CA 1
ATOM 782 C C . VAL A 1 102 ? 32.856 18.969 -32.418 1.00 79.88 102 VAL A C 1
ATOM 784 O O . VAL A 1 102 ? 33.389 17.886 -32.627 1.00 79.88 102 VAL A O 1
ATOM 787 N N . ILE A 1 103 ? 31.592 19.222 -32.774 1.00 83.19 103 ILE A N 1
ATOM 788 C CA . ILE A 1 103 ? 30.739 18.233 -33.457 1.00 83.19 103 ILE A CA 1
ATOM 789 C C . ILE A 1 103 ? 31.320 17.901 -34.842 1.00 83.19 103 ILE A C 1
ATOM 791 O O . ILE A 1 103 ? 31.450 16.731 -35.192 1.00 83.19 103 ILE A O 1
ATOM 795 N N . VAL A 1 104 ? 31.758 18.916 -35.597 1.00 88.81 104 VAL A N 1
ATOM 796 C CA . VAL A 1 104 ? 32.433 18.738 -36.896 1.00 88.81 104 VAL A CA 1
ATOM 797 C C . VAL A 1 104 ? 33.761 17.987 -36.747 1.00 88.81 104 VAL A C 1
ATOM 799 O O . VAL A 1 104 ? 34.022 17.073 -37.523 1.00 88.81 104 VAL A O 1
ATOM 802 N N . MET A 1 105 ? 34.583 18.305 -35.740 1.00 91.81 105 MET A N 1
ATOM 803 C CA . MET A 1 105 ? 35.838 17.584 -35.482 1.00 91.81 105 MET A CA 1
ATOM 804 C C . MET A 1 105 ? 35.600 16.129 -35.060 1.00 91.81 105 MET A C 1
ATOM 806 O O . MET A 1 105 ? 36.295 15.241 -35.546 1.00 91.81 105 MET A O 1
ATOM 810 N N . ALA A 1 106 ? 34.598 15.858 -34.219 1.00 89.00 106 ALA A N 1
ATOM 811 C CA . ALA A 1 106 ? 34.219 14.498 -33.839 1.00 89.00 106 ALA A CA 1
ATOM 812 C C . ALA A 1 106 ? 33.707 13.695 -35.046 1.00 89.00 106 ALA A C 1
ATOM 814 O O . ALA A 1 106 ? 34.102 12.546 -35.229 1.00 89.00 106 ALA A O 1
ATOM 815 N N . PHE A 1 107 ? 32.896 14.309 -35.914 1.00 93.31 107 PHE A N 1
ATOM 816 C CA . PHE A 1 107 ? 32.437 13.684 -37.153 1.00 93.31 107 PHE A CA 1
ATOM 817 C C . PHE A 1 107 ? 33.600 13.383 -38.110 1.00 93.31 107 PHE A C 1
ATOM 819 O O . PHE A 1 107 ? 33.714 12.259 -38.591 1.00 93.31 107 PHE A O 1
ATOM 826 N N . LEU A 1 108 ? 34.513 14.338 -38.330 1.00 94.50 108 LEU A N 1
ATOM 827 C CA . LEU A 1 108 ? 35.723 14.127 -39.135 1.00 94.50 108 LEU A CA 1
ATOM 828 C C . LEU A 1 108 ? 36.618 13.021 -38.557 1.00 94.50 108 LEU A C 1
ATOM 830 O O . LEU A 1 108 ? 37.143 12.211 -39.315 1.00 94.50 108 LEU A O 1
ATOM 834 N N . PHE A 1 109 ? 36.758 12.943 -37.232 1.00 93.44 109 PHE A N 1
ATOM 835 C CA . PHE A 1 109 ? 37.519 11.890 -36.560 1.00 93.44 109 PHE A CA 1
ATOM 836 C C . PHE A 1 109 ? 36.876 10.505 -36.741 1.00 93.44 109 PHE A C 1
ATOM 838 O O . PHE A 1 109 ? 37.572 9.548 -37.069 1.00 93.44 109 PHE A O 1
ATOM 845 N N . ILE A 1 110 ? 35.546 10.402 -36.626 1.00 94.56 110 ILE A N 1
ATOM 846 C CA . ILE A 1 110 ? 34.795 9.165 -36.901 1.00 94.56 110 ILE A CA 1
ATOM 847 C C . ILE A 1 110 ? 34.926 8.757 -38.376 1.00 94.56 110 ILE A C 1
ATOM 849 O O . ILE A 1 110 ? 35.174 7.587 -38.661 1.00 94.56 110 ILE A O 1
ATOM 853 N N . VAL A 1 111 ? 34.824 9.704 -39.316 1.00 94.94 111 VAL A N 1
ATOM 854 C CA . VAL A 1 111 ? 35.027 9.450 -40.754 1.00 94.94 111 VAL A CA 1
ATOM 855 C C . VAL A 1 111 ? 36.459 8.991 -41.043 1.00 94.94 111 VAL A C 1
ATOM 857 O O . VAL A 1 111 ? 36.648 8.069 -41.831 1.00 94.94 111 VAL A O 1
ATOM 860 N N . LEU A 1 112 ? 37.466 9.569 -40.383 1.00 95.50 112 LEU A N 1
ATOM 861 C CA . LEU A 1 112 ? 38.869 9.180 -40.547 1.00 95.50 112 LEU A CA 1
ATOM 862 C C . LEU A 1 112 ? 39.147 7.788 -39.956 1.00 95.50 112 LEU A C 1
ATOM 864 O O . LEU A 1 112 ? 39.840 6.994 -40.590 1.00 95.50 112 LEU A O 1
ATOM 868 N N . ILE A 1 113 ? 38.548 7.442 -38.810 1.00 94.88 113 ILE A N 1
ATOM 869 C CA . ILE A 1 113 ? 38.575 6.074 -38.264 1.00 94.88 113 ILE A CA 1
ATOM 870 C C . ILE A 1 113 ? 37.885 5.094 -39.219 1.00 94.88 113 ILE A C 1
ATOM 872 O O . ILE A 1 113 ? 38.436 4.031 -39.493 1.00 94.88 113 ILE A O 1
ATOM 876 N N . ALA A 1 114 ? 36.716 5.440 -39.765 1.00 93.75 114 ALA A N 1
ATOM 877 C CA . ALA A 1 114 ? 35.993 4.587 -40.707 1.00 93.75 114 ALA A CA 1
ATOM 878 C C . ALA A 1 114 ? 36.778 4.375 -42.014 1.00 93.75 114 ALA A C 1
ATOM 880 O O . ALA A 1 114 ? 36.874 3.247 -42.493 1.00 93.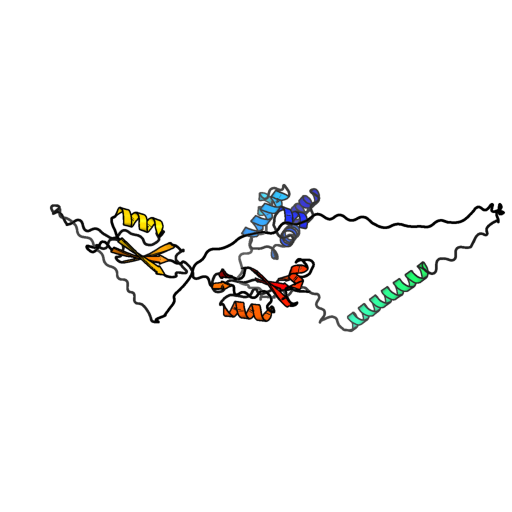75 114 ALA A O 1
ATOM 881 N N . ALA A 1 115 ? 37.401 5.426 -42.556 1.00 92.31 115 ALA A N 1
ATOM 882 C CA . ALA A 1 115 ? 38.271 5.345 -43.727 1.00 92.31 115 ALA A CA 1
ATOM 883 C C . ALA A 1 115 ? 39.546 4.530 -43.444 1.00 92.31 115 ALA A C 1
ATOM 885 O O . ALA A 1 115 ? 39.934 3.701 -44.263 1.00 92.31 115 ALA A O 1
ATOM 886 N N . GLY A 1 116 ? 40.162 4.704 -42.271 1.00 92.12 116 GLY A N 1
ATOM 887 C CA . GLY A 1 116 ? 41.313 3.914 -41.829 1.00 92.12 116 GLY A CA 1
ATOM 888 C C . GLY A 1 116 ? 40.975 2.434 -41.635 1.00 92.12 116 GLY A C 1
ATOM 889 O O . GLY A 1 116 ? 41.725 1.571 -42.081 1.00 92.12 116 GLY A O 1
ATOM 890 N N . ALA A 1 117 ? 39.816 2.124 -41.050 1.00 90.44 117 ALA A N 1
ATOM 891 C CA . ALA A 1 117 ? 39.314 0.758 -40.914 1.00 90.44 117 ALA A CA 1
ATOM 892 C C . ALA A 1 117 ? 38.937 0.137 -42.270 1.00 90.44 117 ALA A C 1
ATOM 894 O O . ALA A 1 117 ? 39.159 -1.054 -42.476 1.00 90.44 117 ALA A O 1
ATOM 895 N N . PHE A 1 118 ? 38.416 0.931 -43.212 1.00 88.62 118 PHE A N 1
ATOM 896 C CA . PHE A 1 118 ? 38.144 0.496 -44.583 1.00 88.62 118 PHE A CA 1
ATOM 897 C C . PHE A 1 118 ? 39.438 0.194 -45.355 1.00 88.62 118 PHE A C 1
ATOM 899 O O . PHE A 1 118 ? 39.528 -0.861 -45.972 1.00 88.62 118 PHE A O 1
ATOM 906 N N . LEU A 1 119 ? 40.456 1.058 -45.258 1.00 85.38 119 LEU A N 1
ATOM 907 C CA . LEU A 1 119 ? 41.786 0.842 -45.845 1.00 85.38 119 LEU A CA 1
ATOM 908 C C . LEU A 1 119 ? 42.521 -0.348 -45.215 1.00 85.38 119 LEU A C 1
ATOM 910 O O . LEU A 1 119 ? 43.129 -1.146 -45.922 1.00 85.38 119 LEU A O 1
ATOM 914 N N . LEU A 1 120 ? 42.438 -0.513 -43.893 1.00 83.56 120 LEU A N 1
ATOM 915 C CA . LEU A 1 120 ? 42.995 -1.684 -43.219 1.00 83.56 120 LEU A CA 1
ATOM 916 C C . LEU A 1 120 ? 42.264 -2.961 -43.656 1.00 83.56 120 LEU A C 1
ATOM 918 O O . LEU A 1 120 ? 42.908 -3.973 -43.909 1.00 83.56 120 LEU A O 1
ATOM 922 N N . ARG A 1 121 ? 40.932 -2.907 -43.809 1.00 85.56 121 ARG A N 1
ATOM 923 C CA . ARG A 1 121 ? 40.131 -4.014 -44.345 1.00 85.56 121 ARG A CA 1
ATOM 924 C C . ARG A 1 121 ? 40.470 -4.322 -45.803 1.00 85.56 121 ARG A C 1
ATOM 926 O O . ARG A 1 121 ? 40.507 -5.502 -46.127 1.00 85.56 121 ARG A O 1
ATOM 933 N N . SER A 1 122 ? 40.702 -3.331 -46.668 1.00 79.75 122 SER A N 1
ATOM 934 C CA . SER A 1 122 ? 41.095 -3.598 -48.058 1.00 79.75 122 SER A CA 1
ATOM 935 C C . SER A 1 122 ? 42.477 -4.244 -48.102 1.00 79.75 122 SER A C 1
ATOM 937 O O . SER A 1 122 ? 42.603 -5.319 -48.662 1.00 79.75 122 SER A O 1
ATOM 939 N N . VAL A 1 123 ? 43.469 -3.724 -47.370 1.00 77.25 123 VAL A N 1
ATOM 940 C CA . VAL A 1 123 ? 44.814 -4.337 -47.273 1.00 77.25 123 VAL A CA 1
ATOM 941 C C . VAL A 1 123 ? 44.799 -5.753 -46.660 1.00 77.25 123 VAL A C 1
ATOM 943 O O . VAL A 1 123 ? 45.695 -6.546 -46.938 1.00 77.25 123 VAL A O 1
ATOM 946 N N . LEU A 1 124 ? 43.787 -6.108 -45.856 1.00 75.44 124 LEU A N 1
ATOM 947 C CA . LEU A 1 124 ? 43.602 -7.472 -45.335 1.00 75.44 124 LEU A CA 1
ATOM 948 C C . LEU A 1 124 ? 42.738 -8.386 -46.227 1.00 75.44 124 LEU A C 1
ATOM 950 O O . LEU A 1 124 ? 42.730 -9.597 -46.010 1.00 75.44 124 LEU A O 1
ATOM 954 N N . ALA A 1 125 ? 41.996 -7.830 -47.189 1.00 68.06 125 ALA A N 1
ATOM 955 C CA . ALA A 1 125 ? 41.147 -8.566 -48.132 1.00 68.06 125 ALA A CA 1
ATOM 956 C C . ALA A 1 125 ? 41.843 -8.778 -49.488 1.00 68.06 125 ALA A C 1
ATOM 958 O O . ALA A 1 125 ? 41.772 -9.870 -50.052 1.00 68.06 125 ALA A O 1
ATOM 959 N N . ASP A 1 126 ? 42.570 -7.765 -49.958 1.00 60.44 126 ASP A N 1
ATOM 960 C CA . ASP A 1 126 ? 43.530 -7.806 -51.060 1.00 60.44 126 ASP A CA 1
ATOM 961 C C . ASP A 1 126 ? 44.800 -8.523 -50.569 1.00 60.44 126 ASP A C 1
ATOM 963 O O . ASP A 1 126 ? 45.853 -7.922 -50.348 1.00 60.44 126 ASP A O 1
ATOM 967 N N . GLY A 1 127 ? 44.649 -9.823 -50.296 1.00 51.34 127 GLY A N 1
ATOM 968 C CA . GLY A 1 127 ? 45.638 -10.643 -49.603 1.00 51.34 127 GLY A CA 1
ATOM 969 C C . GLY A 1 127 ? 47.029 -10.559 -50.231 1.00 51.34 127 GLY A C 1
ATOM 970 O O . GLY A 1 127 ? 47.177 -10.608 -51.453 1.00 51.34 127 GLY A O 1
ATOM 971 N N . VAL A 1 128 ? 48.047 -10.456 -49.367 1.00 57.19 128 VAL A N 1
ATOM 972 C CA . VAL A 1 128 ? 49.461 -10.305 -49.749 1.00 57.19 128 VAL A CA 1
ATOM 973 C C . VAL A 1 128 ? 49.809 -11.303 -50.864 1.00 57.19 128 VAL A C 1
ATOM 975 O O . VAL A 1 128 ? 49.594 -12.500 -50.655 1.00 57.19 128 VAL A O 1
ATOM 978 N N . PRO A 1 129 ? 50.326 -10.861 -52.031 1.00 50.22 129 PRO A N 1
ATOM 979 C CA . PRO A 1 129 ? 50.530 -11.734 -53.184 1.00 50.22 129 PRO A CA 1
ATOM 980 C C . PRO A 1 129 ? 51.639 -12.749 -52.898 1.00 50.22 129 PRO A C 1
ATOM 982 O O . PRO A 1 129 ? 52.826 -12.504 -53.119 1.00 50.22 129 PRO A O 1
ATOM 985 N N . PHE A 1 130 ? 51.235 -13.899 -52.365 1.00 47.22 130 PHE A N 1
ATOM 986 C CA . PHE A 1 130 ? 52.123 -15.003 -52.054 1.00 47.22 130 PHE A CA 1
ATOM 987 C C . PHE A 1 130 ? 52.651 -15.575 -53.369 1.00 47.22 130 PHE A C 1
ATOM 989 O O . PHE A 1 130 ? 51.875 -16.039 -54.206 1.00 47.22 130 PHE A O 1
ATOM 996 N N . PHE A 1 131 ? 53.968 -15.509 -53.573 1.00 46.28 131 PHE A N 1
ATOM 997 C CA . PHE A 1 131 ? 54.598 -16.033 -54.780 1.00 46.28 131 PHE A CA 1
ATOM 998 C C . PHE A 1 131 ? 54.292 -17.528 -54.902 1.00 46.28 131 PHE A C 1
ATOM 1000 O O . PHE A 1 131 ? 54.735 -18.327 -54.078 1.00 46.28 131 PHE A O 1
ATOM 1007 N N . GLY A 1 132 ? 53.528 -17.893 -55.933 1.00 43.31 132 GLY A N 1
ATOM 1008 C CA . GLY A 1 132 ? 53.184 -19.280 -56.216 1.00 43.31 132 GLY A CA 1
ATOM 1009 C C . GLY A 1 132 ? 54.426 -20.074 -56.602 1.00 43.31 132 GLY A C 1
ATOM 1010 O O . GLY A 1 132 ? 54.863 -20.029 -57.751 1.00 43.31 132 GLY A O 1
ATOM 1011 N N . SER A 1 133 ? 54.988 -20.816 -55.649 1.00 46.41 133 SER A N 1
ATOM 1012 C CA . SER A 1 133 ? 55.941 -21.884 -55.933 1.00 46.41 133 SER A CA 1
ATOM 1013 C C . SER A 1 133 ? 55.243 -22.948 -56.781 1.00 46.41 133 SER A C 1
ATOM 1015 O O . SER A 1 133 ? 54.220 -23.504 -56.384 1.00 46.41 133 SER A O 1
ATOM 1017 N N . GLY A 1 134 ? 55.773 -23.193 -57.981 1.00 40.00 134 GLY A N 1
ATOM 1018 C CA . GLY A 1 134 ? 55.140 -24.073 -58.959 1.00 40.00 134 GLY A CA 1
ATOM 1019 C C . GLY A 1 134 ? 55.054 -25.528 -58.496 1.00 40.00 134 GLY A C 1
ATOM 1020 O O . GLY A 1 134 ? 55.972 -26.050 -57.861 1.00 40.00 134 GLY A O 1
ATOM 1021 N N . SER A 1 135 ? 53.963 -26.196 -58.863 1.00 55.06 135 SER A N 1
ATOM 1022 C CA . SER A 1 135 ? 53.846 -27.650 -58.766 1.00 55.06 135 SER A CA 1
ATOM 1023 C C . SER A 1 135 ? 54.811 -28.344 -59.734 1.00 55.06 135 SER A C 1
ATOM 1025 O O . SER A 1 135 ? 54.922 -27.922 -60.886 1.00 55.06 135 SER A O 1
ATOM 1027 N N . PRO A 1 136 ? 55.423 -29.469 -59.340 1.00 53.56 136 PRO A N 1
ATOM 1028 C CA . PRO A 1 136 ? 55.646 -30.584 -60.241 1.00 53.56 136 PRO A CA 1
ATOM 1029 C C . PRO A 1 136 ? 54.360 -31.420 -60.348 1.00 53.56 136 PRO A C 1
ATOM 1031 O O . PRO A 1 136 ? 53.752 -31.780 -59.340 1.00 53.56 136 PRO A O 1
ATOM 1034 N N . GLU A 1 137 ? 53.966 -31.720 -61.582 1.00 48.62 137 GLU A N 1
ATOM 1035 C CA . GLU A 1 137 ? 52.873 -32.631 -61.941 1.00 48.62 137 GLU A CA 1
ATOM 1036 C C . GLU A 1 137 ? 53.042 -34.030 -61.306 1.00 48.62 137 GLU A C 1
ATOM 1038 O O . GLU A 1 137 ? 54.165 -34.522 -61.174 1.00 48.62 137 GLU A O 1
ATOM 1043 N N . ALA A 1 138 ? 51.933 -34.717 -61.007 1.00 51.44 138 ALA A N 1
ATOM 1044 C CA . ALA A 1 138 ? 51.910 -36.159 -60.746 1.00 51.44 138 ALA A CA 1
ATOM 1045 C C . ALA A 1 138 ? 50.878 -36.841 -61.677 1.00 51.44 138 ALA A C 1
ATOM 1047 O O . ALA A 1 138 ? 49.795 -36.278 -61.856 1.00 51.44 138 ALA A O 1
ATOM 1048 N N . PRO A 1 139 ? 51.173 -38.003 -62.304 1.00 65.44 139 PRO A N 1
ATOM 1049 C CA . PRO A 1 139 ? 50.361 -38.507 -63.419 1.00 65.44 139 PRO A CA 1
ATOM 1050 C C . PRO A 1 139 ? 49.019 -39.140 -62.998 1.00 65.44 139 PRO A C 1
ATOM 1052 O O . PRO A 1 139 ? 48.889 -39.609 -61.867 1.00 65.44 139 PRO A O 1
ATOM 1055 N N . PRO A 1 140 ? 48.030 -39.220 -63.911 1.00 61.44 140 PRO A N 1
ATOM 1056 C CA . PRO A 1 140 ? 46.729 -39.825 -63.633 1.00 61.44 140 PRO A CA 1
ATOM 1057 C C . PRO A 1 140 ? 46.735 -41.357 -63.773 1.00 61.44 140 PRO A C 1
ATOM 1059 O O . PRO A 1 140 ? 47.203 -41.892 -64.779 1.00 61.44 140 PRO A O 1
ATOM 1062 N N . GLU A 1 141 ? 46.101 -42.058 -62.829 1.00 56.25 141 GLU A N 1
ATOM 1063 C CA . GLU A 1 141 ? 45.671 -43.454 -63.008 1.00 56.25 141 GLU A CA 1
ATOM 1064 C C . GLU A 1 141 ? 44.195 -43.538 -63.466 1.00 56.25 141 GLU A C 1
ATOM 1066 O O . GLU A 1 141 ? 43.400 -42.634 -63.182 1.00 56.25 141 GLU A O 1
ATOM 1071 N N . PRO A 1 142 ? 43.808 -44.574 -64.239 1.00 57.50 142 PRO A N 1
ATOM 1072 C CA . PRO A 1 142 ? 42.582 -44.544 -65.035 1.00 57.50 142 PRO A CA 1
ATOM 1073 C C . PRO A 1 142 ? 41.298 -44.870 -64.259 1.00 57.50 142 PRO A C 1
ATOM 1075 O O . PRO A 1 142 ? 41.243 -45.754 -63.406 1.00 57.50 142 PRO A O 1
ATOM 1078 N N . SER A 1 143 ? 40.203 -44.219 -64.660 1.00 55.97 143 SER A N 1
ATOM 1079 C CA . SER A 1 143 ? 38.852 -44.554 -64.194 1.00 55.97 143 SER A CA 1
ATOM 1080 C C . SER A 1 143 ? 38.423 -45.958 -64.629 1.00 55.97 143 SER A C 1
ATOM 1082 O O . SER A 1 143 ? 38.399 -46.259 -65.821 1.00 55.97 143 SER A O 1
ATOM 1084 N N . THR A 1 144 ? 37.955 -46.769 -63.677 1.00 50.12 144 THR A N 1
ATOM 1085 C CA . THR A 1 144 ? 37.133 -47.958 -63.956 1.00 50.12 144 THR A CA 1
ATOM 1086 C C . THR A 1 144 ? 35.702 -47.685 -63.489 1.00 50.12 144 THR A C 1
ATOM 1088 O O . THR A 1 144 ? 35.477 -47.311 -62.341 1.00 50.12 144 THR A O 1
ATOM 1091 N N . ALA A 1 145 ? 34.726 -47.816 -64.388 1.00 49.62 145 ALA A N 1
ATOM 1092 C CA . ALA A 1 145 ? 33.327 -47.467 -64.121 1.00 49.62 145 ALA A CA 1
ATOM 1093 C C . ALA A 1 145 ? 32.560 -48.576 -63.377 1.00 49.62 145 ALA A C 1
ATOM 1095 O O . ALA A 1 145 ? 32.912 -49.743 -63.519 1.00 49.62 145 ALA A O 1
ATOM 1096 N N . THR A 1 146 ? 31.442 -48.233 -62.705 1.00 50.19 146 THR A N 1
ATOM 1097 C CA . THR A 1 146 ? 30.209 -49.064 -62.632 1.00 50.19 146 THR A CA 1
ATOM 1098 C C . THR A 1 146 ? 28.992 -48.306 -62.043 1.00 50.19 146 THR A C 1
ATOM 1100 O O . THR A 1 146 ? 28.892 -48.082 -60.845 1.00 50.19 146 THR A O 1
ATOM 1103 N N . ARG A 1 147 ? 28.028 -47.991 -62.927 1.00 43.78 147 ARG A N 1
ATOM 1104 C CA . ARG A 1 147 ? 26.561 -48.210 -62.795 1.00 43.78 147 ARG A CA 1
ATOM 1105 C C . ARG A 1 147 ? 25.716 -47.573 -61.653 1.00 43.78 147 ARG A C 1
ATOM 1107 O O . ARG A 1 147 ? 25.475 -48.212 -60.643 1.00 43.78 147 ARG A O 1
ATOM 1114 N N . ALA A 1 148 ? 25.055 -46.459 -62.010 1.00 52.16 148 ALA A N 1
ATOM 1115 C CA . ALA A 1 148 ? 23.580 -46.252 -62.099 1.00 52.16 148 ALA A CA 1
ATOM 1116 C C . ALA A 1 148 ? 22.631 -46.385 -60.851 1.00 52.16 148 ALA A C 1
ATOM 1118 O O . ALA A 1 148 ? 23.009 -46.979 -59.849 1.00 52.16 148 ALA A O 1
ATOM 1119 N N . PRO A 1 149 ? 21.389 -45.818 -60.883 1.00 71.81 149 PRO A N 1
ATOM 1120 C CA . PRO A 1 149 ? 20.666 -45.403 -59.662 1.00 71.81 149 PRO A CA 1
ATOM 1121 C C . PRO A 1 149 ? 19.317 -46.098 -59.325 1.00 71.81 149 PRO A C 1
ATOM 1123 O O . PRO A 1 149 ? 18.699 -46.759 -60.158 1.00 71.81 149 PRO A O 1
ATOM 1126 N N . ALA A 1 150 ? 18.845 -45.816 -58.098 1.00 49.25 150 ALA A N 1
ATOM 1127 C CA . ALA A 1 150 ? 17.537 -46.070 -57.451 1.00 49.25 150 ALA A CA 1
ATOM 1128 C C . ALA A 1 150 ? 17.319 -44.909 -56.423 1.00 49.25 150 ALA A C 1
ATOM 1130 O O . ALA A 1 150 ? 18.323 -44.462 -55.872 1.00 49.25 150 ALA A O 1
ATOM 1131 N N . ILE A 1 151 ? 16.181 -44.265 -56.082 1.00 46.94 151 ILE A N 1
ATOM 1132 C CA . ILE A 1 151 ? 14.712 -44.344 -56.326 1.00 46.94 151 ILE A CA 1
ATOM 1133 C C . ILE A 1 151 ? 14.014 -45.663 -55.915 1.00 46.94 151 ILE A C 1
ATOM 1135 O O . ILE A 1 151 ? 14.498 -46.722 -56.281 1.00 46.94 151 ILE A O 1
ATOM 1139 N N . ALA A 1 152 ? 12.879 -45.696 -55.185 1.00 44.78 152 ALA A N 1
ATOM 1140 C CA . ALA A 1 152 ? 11.879 -44.664 -54.820 1.00 44.78 152 ALA A CA 1
ATOM 1141 C C . ALA A 1 152 ? 10.997 -45.078 -53.591 1.00 44.78 152 ALA A C 1
ATOM 1143 O O . ALA A 1 152 ? 11.157 -46.191 -53.102 1.00 44.78 152 ALA A O 1
ATOM 1144 N N . VAL A 1 153 ? 9.992 -44.246 -53.217 1.00 44.72 153 VAL A N 1
ATOM 1145 C CA . VAL A 1 153 ? 8.784 -44.536 -52.363 1.00 44.72 153 VAL A CA 1
ATOM 1146 C C . VAL A 1 153 ? 9.039 -44.977 -50.882 1.00 44.72 153 VAL A C 1
ATOM 1148 O O . VAL A 1 153 ? 10.170 -45.286 -50.539 1.00 44.72 153 VAL A O 1
ATOM 1151 N N . VAL A 1 154 ? 8.114 -44.969 -49.891 1.00 45.78 154 VAL A N 1
ATOM 1152 C CA . VAL A 1 154 ? 6.663 -44.627 -49.765 1.00 45.78 154 VAL A CA 1
ATOM 1153 C C . VAL A 1 154 ? 6.396 -43.789 -48.484 1.00 45.78 154 VAL A C 1
ATOM 1155 O O . VAL A 1 154 ? 7.225 -43.736 -47.581 1.00 45.78 154 VAL A O 1
ATOM 1158 N N . THR A 1 155 ? 5.217 -43.159 -48.400 1.00 43.31 155 THR A N 1
ATOM 1159 C CA . THR A 1 155 ? 4.593 -42.529 -47.210 1.00 43.31 155 THR A CA 1
ATOM 1160 C C . THR A 1 155 ? 3.746 -43.547 -46.377 1.00 43.31 155 THR A C 1
ATOM 1162 O O . THR A 1 155 ? 4.126 -44.714 -46.342 1.00 43.31 155 THR A O 1
ATOM 1165 N N . PRO A 1 156 ? 2.669 -43.183 -45.635 1.00 68.12 156 PRO A N 1
ATOM 1166 C CA . PRO A 1 156 ? 2.694 -42.843 -44.202 1.00 68.12 156 PRO A CA 1
ATOM 1167 C C . PRO A 1 156 ? 1.790 -43.739 -43.307 1.00 68.12 156 PRO A C 1
ATOM 1169 O O . PRO A 1 156 ? 0.964 -44.495 -43.813 1.00 68.12 156 PRO A O 1
ATOM 1172 N N . THR A 1 157 ? 1.837 -43.562 -41.975 1.00 53.53 157 THR A N 1
ATOM 1173 C CA . THR A 1 157 ? 0.904 -44.215 -41.019 1.00 53.53 157 THR A CA 1
ATOM 1174 C C . THR A 1 157 ? 0.350 -43.230 -39.978 1.00 53.53 157 THR A C 1
ATOM 1176 O O . THR A 1 157 ? 1.053 -42.323 -39.540 1.00 53.53 157 THR A O 1
ATOM 1179 N N . VAL A 1 158 ? -0.916 -43.421 -39.577 1.00 48.12 158 VAL A N 1
ATOM 1180 C CA . VAL A 1 158 ? -1.698 -42.549 -38.676 1.00 48.12 158 VAL A CA 1
ATOM 1181 C C . VAL A 1 158 ? -2.260 -43.340 -37.485 1.00 48.12 158 VAL A C 1
ATOM 1183 O O . VAL A 1 158 ? -2.870 -44.384 -37.692 1.00 48.12 158 VAL A O 1
ATOM 1186 N N . ALA A 1 159 ? -2.146 -42.790 -36.270 1.00 43.34 159 ALA A N 1
ATOM 1187 C CA . ALA A 1 159 ? -3.072 -42.960 -35.135 1.00 43.34 159 ALA A CA 1
ATOM 1188 C C . ALA A 1 159 ? -2.770 -41.827 -34.120 1.00 43.34 159 ALA A C 1
ATOM 1190 O O . ALA A 1 159 ? -1.602 -41.619 -33.811 1.00 43.34 159 ALA A O 1
ATOM 1191 N N . ALA A 1 160 ? -3.665 -40.945 -33.658 1.00 41.56 160 ALA A N 1
ATOM 1192 C CA . ALA A 1 160 ? -5.092 -41.007 -33.303 1.00 41.56 160 ALA A CA 1
ATOM 1193 C C . ALA A 1 160 ? -5.363 -41.613 -31.907 1.00 41.56 160 ALA A C 1
ATOM 1195 O O . ALA A 1 160 ? -5.251 -42.817 -31.707 1.00 41.56 160 ALA A O 1
ATOM 1196 N N . GLY A 1 161 ? -5.770 -40.755 -30.961 1.00 34.81 161 GLY A N 1
ATOM 1197 C CA . GLY A 1 161 ? -6.214 -41.095 -29.603 1.00 34.81 161 GLY A CA 1
ATOM 1198 C C . GLY A 1 161 ? -7.268 -40.073 -29.126 1.00 34.81 161 GLY A C 1
ATOM 1199 O O . GLY A 1 161 ? -6.994 -38.877 -29.240 1.00 34.81 161 GLY A O 1
ATOM 1200 N N . PRO A 1 162 ? -8.477 -40.480 -28.677 1.00 56.94 162 PRO A N 1
ATOM 1201 C CA . PRO A 1 162 ? -9.610 -39.554 -28.547 1.00 56.94 162 PRO A CA 1
ATOM 1202 C C . PRO A 1 162 ? -10.011 -39.164 -27.107 1.00 56.94 162 PRO A C 1
ATOM 1204 O O . PRO A 1 162 ? -10.016 -39.992 -26.206 1.00 56.94 162 PRO A O 1
ATOM 1207 N N . GLY A 1 163 ? -10.498 -37.924 -26.967 1.00 37.75 163 GLY A N 1
ATOM 1208 C CA . GLY A 1 163 ? -11.799 -37.604 -26.350 1.00 37.75 163 GLY A CA 1
ATOM 1209 C C . GLY A 1 163 ? -12.022 -37.729 -24.831 1.00 37.75 163 GLY A C 1
ATOM 1210 O O . GLY A 1 163 ? -12.156 -38.823 -24.297 1.00 37.75 163 GLY A O 1
ATOM 1211 N N . ALA A 1 164 ? -12.301 -36.587 -24.188 1.00 36.06 164 ALA A N 1
ATOM 1212 C CA . ALA A 1 164 ? -13.210 -36.479 -23.036 1.00 36.06 164 ALA A CA 1
ATOM 1213 C C . ALA A 1 164 ? -13.847 -35.071 -22.986 1.00 36.06 164 ALA A C 1
ATOM 1215 O O . ALA A 1 164 ? -13.204 -34.089 -23.355 1.00 36.06 164 ALA A O 1
ATOM 1216 N N . THR A 1 165 ? -15.113 -34.960 -22.571 1.00 45.44 165 THR A N 1
ATOM 1217 C CA . THR A 1 165 ? -15.880 -33.696 -22.415 1.00 45.44 165 THR A CA 1
ATOM 1218 C C . THR A 1 165 ? -16.962 -33.873 -21.313 1.00 45.44 165 THR A C 1
ATOM 1220 O O . THR A 1 165 ? -17.127 -34.998 -20.840 1.00 45.44 165 THR A O 1
ATOM 1223 N N . PRO A 1 166 ? -17.615 -32.801 -20.800 1.00 70.19 166 PRO A N 1
ATOM 1224 C CA . PRO A 1 166 ? -18.165 -32.751 -19.428 1.00 70.19 166 PRO A CA 1
ATOM 1225 C C . PRO A 1 166 ? -19.628 -33.238 -19.287 1.00 70.19 166 PRO A C 1
ATOM 1227 O O . PRO A 1 166 ? -20.247 -33.637 -20.274 1.00 70.19 166 PRO A O 1
ATOM 1230 N N . PRO A 1 167 ? -20.190 -33.229 -18.058 1.00 60.97 167 PRO A N 1
ATOM 1231 C CA . PRO A 1 167 ? -21.021 -32.092 -17.585 1.00 60.97 167 PRO A CA 1
ATOM 1232 C C . PRO A 1 167 ? -20.562 -31.600 -16.168 1.00 60.97 167 PRO A C 1
ATOM 1234 O O . PRO A 1 167 ? -19.460 -31.952 -15.765 1.00 60.97 167 PRO A O 1
ATOM 1237 N N . ALA A 1 168 ? -21.240 -30.761 -15.357 1.00 37.47 168 ALA A N 1
ATOM 1238 C CA . ALA A 1 168 ? -22.610 -30.219 -15.355 1.00 37.47 168 ALA A CA 1
ATOM 1239 C C . ALA A 1 168 ? -22.749 -28.865 -14.588 1.00 37.47 168 ALA A C 1
ATOM 1241 O O . ALA A 1 168 ? -21.813 -28.385 -13.953 1.00 37.47 168 ALA A O 1
ATOM 1242 N N . THR A 1 169 ? -23.970 -28.319 -14.593 1.00 42.94 169 THR A N 1
ATOM 1243 C CA . THR A 1 169 ? -24.561 -27.230 -13.762 1.00 42.94 169 THR A CA 1
ATOM 1244 C C . THR A 1 169 ? -26.044 -27.630 -13.486 1.00 42.94 169 THR A C 1
ATOM 1246 O O . THR A 1 169 ? -26.397 -28.727 -13.935 1.00 42.94 169 THR A O 1
ATOM 1249 N N . PRO A 1 170 ? -26.977 -26.855 -12.859 1.00 68.94 170 PRO A N 1
ATOM 1250 C CA . PRO A 1 170 ? -26.924 -25.586 -12.091 1.00 68.94 170 PRO A CA 1
ATOM 1251 C C . PRO A 1 170 ? -27.738 -25.573 -10.750 1.00 68.94 170 PRO A C 1
ATOM 1253 O O . PRO A 1 170 ? -28.547 -26.459 -10.509 1.00 68.94 170 PRO A O 1
ATOM 1256 N N . VAL A 1 171 ? -27.646 -24.476 -9.972 1.00 40.41 171 VAL A N 1
ATOM 1257 C CA . VAL A 1 171 ? -28.732 -23.777 -9.204 1.00 40.41 171 VAL A CA 1
ATOM 1258 C C . VAL A 1 171 ? -28.288 -22.285 -9.157 1.00 40.41 171 VAL A C 1
ATOM 1260 O O . VAL A 1 171 ? -27.085 -22.055 -9.098 1.00 40.41 171 VAL A O 1
ATOM 1263 N N . GLY A 1 172 ? -29.072 -21.213 -9.386 1.00 36.81 172 GLY A N 1
ATOM 1264 C CA . GLY A 1 172 ? -30.285 -20.723 -8.694 1.00 36.81 172 GLY A CA 1
ATOM 1265 C C . GLY A 1 172 ? -29.899 -20.018 -7.367 1.00 36.81 172 GLY A C 1
ATOM 1266 O O . GLY A 1 172 ? -29.070 -20.557 -6.651 1.00 36.81 172 GLY A O 1
ATOM 1267 N N . VAL A 1 173 ? -30.398 -18.844 -6.942 1.00 38.53 173 VAL A N 1
ATOM 1268 C CA . VAL A 1 173 ? -31.583 -18.017 -7.289 1.00 38.53 173 VAL A CA 1
ATOM 1269 C C . VAL A 1 173 ? -31.303 -16.520 -6.935 1.00 38.53 173 VAL A C 1
ATOM 1271 O O . VAL A 1 173 ? -30.373 -16.235 -6.187 1.00 38.53 173 VAL A O 1
ATOM 1274 N N . ALA A 1 174 ? -32.094 -15.565 -7.450 1.00 35.09 174 ALA A N 1
ATOM 1275 C CA . ALA A 1 174 ? -32.101 -14.110 -7.134 1.00 35.09 174 ALA A CA 1
ATOM 1276 C C . ALA A 1 174 ? -33.565 -13.654 -6.803 1.00 35.09 174 ALA A C 1
ATOM 1278 O O . ALA A 1 174 ? -34.421 -14.541 -6.861 1.00 35.09 174 ALA A O 1
ATOM 1279 N N . PRO A 1 175 ? -33.955 -12.369 -6.538 1.00 65.94 175 PRO A N 1
ATOM 1280 C CA . PRO A 1 175 ? -33.222 -11.083 -6.603 1.00 65.94 175 PRO A CA 1
ATOM 1281 C C . PRO A 1 175 ? -33.593 -10.025 -5.498 1.00 65.94 175 PRO A C 1
ATOM 1283 O O . PRO A 1 175 ? -34.287 -10.339 -4.539 1.00 65.94 175 PRO A O 1
ATOM 1286 N N . ALA A 1 176 ? -33.234 -8.746 -5.743 1.00 35.06 176 ALA A N 1
ATOM 1287 C CA . ALA A 1 176 ? -33.833 -7.492 -5.209 1.00 35.06 176 ALA A CA 1
ATOM 1288 C C . ALA A 1 176 ? -33.553 -7.109 -3.721 1.00 35.06 176 ALA A C 1
ATOM 1290 O O . ALA A 1 176 ? -33.222 -7.966 -2.915 1.00 35.06 176 ALA A O 1
ATOM 1291 N N . ALA A 1 177 ? -33.617 -5.837 -3.277 1.00 33.41 177 ALA A N 1
ATOM 1292 C CA . ALA A 1 177 ? -33.968 -4.564 -3.941 1.00 33.41 177 ALA A CA 1
ATOM 1293 C C . ALA A 1 177 ? -33.184 -3.344 -3.370 1.00 33.41 177 ALA A C 1
ATOM 1295 O O . ALA A 1 177 ? -32.610 -3.408 -2.288 1.00 33.41 177 ALA A O 1
ATOM 1296 N N . SER A 1 178 ? -33.222 -2.209 -4.080 1.00 38.34 178 SER A N 1
ATOM 1297 C CA . SER A 1 178 ? -32.904 -0.840 -3.589 1.00 38.34 178 SER A CA 1
ATOM 1298 C C . SER A 1 178 ? -34.208 -0.150 -3.072 1.00 38.34 178 SER A C 1
ATOM 1300 O O . SER A 1 178 ? -35.227 -0.844 -3.085 1.00 38.34 178 SER A O 1
ATOM 1302 N N . PRO A 1 179 ? -34.299 1.161 -2.698 1.00 64.94 179 PRO A N 1
ATOM 1303 C CA . PRO A 1 179 ? -33.304 2.252 -2.748 1.00 64.94 179 PRO A CA 1
ATOM 1304 C C . PRO A 1 179 ? -33.348 3.288 -1.577 1.00 64.94 179 PRO A C 1
ATOM 1306 O O . PRO A 1 179 ? -34.075 3.142 -0.602 1.00 64.94 179 PRO A O 1
ATOM 1309 N N . SER A 1 180 ? -32.654 4.417 -1.800 1.00 41.44 180 SER A N 1
ATOM 1310 C CA . SER A 1 180 ? -33.040 5.802 -1.437 1.00 41.44 180 SER A CA 1
ATOM 1311 C C . SER A 1 180 ? -32.256 6.514 -0.329 1.00 41.44 180 SER A C 1
ATOM 1313 O O . SER A 1 180 ? -32.097 6.036 0.787 1.00 41.44 180 SER A O 1
ATOM 1315 N N . ALA A 1 181 ? -31.818 7.729 -0.670 1.00 39.97 181 ALA A N 1
ATOM 1316 C CA . ALA A 1 181 ? -31.072 8.654 0.175 1.00 39.97 181 ALA A CA 1
ATOM 1317 C C . ALA A 1 181 ? -31.979 9.589 0.998 1.00 39.97 181 ALA A C 1
ATOM 1319 O O . ALA A 1 181 ? -33.133 9.821 0.636 1.00 39.97 181 ALA A O 1
ATOM 1320 N N . ALA A 1 182 ? -31.392 10.226 2.017 1.00 38.38 182 ALA A N 1
ATOM 1321 C CA . ALA A 1 182 ? -31.755 11.573 2.464 1.00 38.38 182 ALA A CA 1
ATOM 1322 C C . ALA A 1 182 ? -30.525 12.287 3.068 1.00 38.38 182 ALA A C 1
ATOM 1324 O O . ALA A 1 182 ? -29.667 11.657 3.683 1.00 38.38 182 ALA A O 1
ATOM 1325 N N . THR A 1 183 ? -30.429 13.595 2.838 1.00 37.34 183 THR A N 1
ATOM 1326 C CA . THR A 1 183 ? -29.276 14.469 3.138 1.00 37.34 183 THR A CA 1
ATOM 1327 C C . THR A 1 183 ? -29.317 15.043 4.571 1.00 37.34 183 THR A C 1
ATOM 1329 O O . THR A 1 183 ? -30.358 14.974 5.217 1.00 37.34 183 THR A O 1
ATOM 1332 N N . ALA A 1 184 ? -28.244 15.760 4.963 1.00 35.25 184 ALA A N 1
ATOM 1333 C CA . ALA A 1 184 ? -28.226 16.920 5.888 1.00 35.25 184 ALA A CA 1
ATOM 1334 C C . ALA A 1 184 ? -27.976 16.657 7.407 1.00 35.25 184 ALA A C 1
ATOM 1336 O O . ALA A 1 184 ? -28.356 15.609 7.909 1.00 35.25 184 ALA A O 1
ATOM 1337 N N . THR A 1 185 ? -27.382 17.556 8.230 1.00 35.38 185 THR A N 1
ATOM 1338 C CA . THR A 1 185 ? -26.555 18.781 7.999 1.00 35.38 185 THR A CA 1
ATOM 1339 C C . THR A 1 185 ? -25.970 19.346 9.330 1.00 35.38 185 THR A C 1
ATOM 1341 O O . THR A 1 185 ? -26.687 19.402 10.318 1.00 35.38 185 THR A O 1
ATOM 1344 N N . LEU A 1 186 ? -24.715 19.841 9.304 1.00 39.84 186 LEU A N 1
ATOM 1345 C CA . LEU A 1 186 ? -24.036 20.829 10.200 1.00 39.84 186 LEU A CA 1
ATOM 1346 C C . LEU A 1 186 ? -23.892 20.654 11.751 1.00 39.84 186 LEU A C 1
ATOM 1348 O O . LEU A 1 186 ? -24.840 20.827 12.502 1.00 39.84 186 LEU A O 1
ATOM 1352 N N . VAL A 1 187 ? -22.609 20.632 12.175 1.00 46.59 187 VAL A N 1
ATOM 1353 C CA . VAL A 1 187 ? -21.933 21.500 13.198 1.00 46.59 187 VAL A CA 1
ATOM 1354 C C . VAL A 1 187 ? -22.173 21.304 14.725 1.00 46.59 187 VAL A C 1
ATOM 1356 O O . VAL A 1 187 ? -23.253 20.889 15.131 1.00 46.59 187 VAL A O 1
ATOM 1359 N N . PRO A 1 188 ? -21.158 21.568 15.601 1.00 72.12 188 PRO A N 1
ATOM 1360 C CA . PRO A 1 188 ? -21.156 21.138 17.009 1.00 72.12 188 PRO A CA 1
ATOM 1361 C C . PRO A 1 188 ? -21.093 22.284 18.049 1.00 72.12 188 PRO A C 1
ATOM 1363 O O . PRO A 1 188 ? -20.948 23.455 17.703 1.00 72.12 188 PRO A O 1
ATOM 1366 N N . ALA A 1 189 ? -21.080 21.927 19.342 1.00 35.12 189 ALA A N 1
ATOM 1367 C CA . ALA A 1 189 ? -20.667 22.809 20.439 1.00 35.12 189 ALA A CA 1
ATOM 1368 C C . ALA A 1 189 ? -19.937 22.042 21.564 1.00 35.12 189 ALA A C 1
ATOM 1370 O O . ALA A 1 189 ? -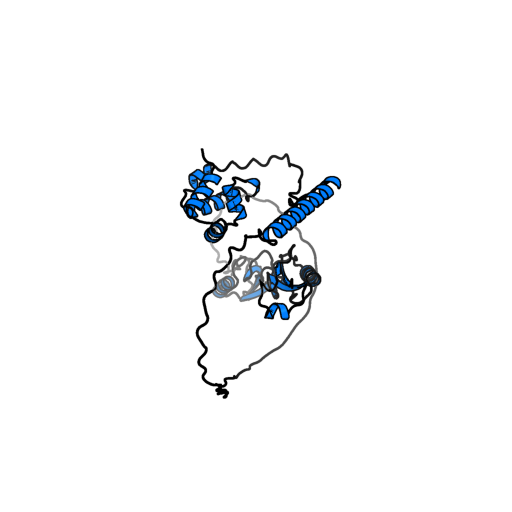20.352 20.952 21.953 1.00 35.12 189 ALA A O 1
ATOM 1371 N N . THR A 1 190 ? -18.874 22.638 22.110 1.00 46.06 190 THR A N 1
ATOM 1372 C CA . THR A 1 190 ? -18.287 22.312 23.427 1.00 46.06 190 THR A CA 1
ATOM 1373 C C . THR A 1 190 ? -18.790 23.329 24.467 1.00 46.06 190 THR A C 1
ATOM 1375 O O . THR A 1 190 ? -19.259 24.403 24.083 1.00 46.06 190 THR A O 1
ATOM 1378 N N . PRO A 1 191 ? -18.745 23.015 25.779 1.00 58.72 191 PRO A N 1
ATOM 1379 C CA . PRO A 1 191 ? -17.612 23.522 26.567 1.00 58.72 191 PRO A CA 1
ATOM 1380 C C . PRO A 1 191 ? -17.156 22.616 27.734 1.00 58.72 191 PRO A C 1
ATOM 1382 O O . PRO A 1 191 ? -17.843 21.696 28.169 1.00 58.72 191 PRO A O 1
ATOM 1385 N N . THR A 1 192 ? -15.985 22.939 28.282 1.00 43.47 192 THR A N 1
ATOM 1386 C CA . THR A 1 192 ? -15.434 22.434 29.554 1.00 43.47 192 THR A CA 1
ATOM 1387 C C . THR A 1 192 ? -15.773 23.353 30.731 1.00 43.47 192 THR A C 1
ATOM 1389 O O . THR A 1 192 ? -15.651 24.567 30.561 1.00 43.47 192 THR A O 1
ATOM 1392 N N . THR A 1 193 ? -15.963 22.818 31.948 1.00 38.69 193 THR A N 1
ATOM 1393 C CA . THR A 1 193 ? -15.610 23.571 33.175 1.00 38.69 193 THR A CA 1
ATOM 1394 C C . THR A 1 193 ? -15.266 22.697 34.390 1.00 38.69 193 THR A C 1
ATOM 1396 O O . THR A 1 193 ? -15.726 21.568 34.531 1.00 38.69 193 THR A O 1
ATOM 1399 N N . THR A 1 194 ? -14.430 23.263 35.263 1.00 41.34 194 THR A N 1
ATOM 1400 C CA . THR A 1 194 ? -13.845 22.699 36.493 1.00 41.34 194 THR A CA 1
ATOM 1401 C C . THR A 1 194 ? -14.794 22.753 37.700 1.00 41.34 194 THR A C 1
ATOM 1403 O O . THR A 1 194 ? -15.542 23.717 37.837 1.00 41.34 194 THR A O 1
ATOM 1406 N N . GLY A 1 195 ? -14.679 21.812 38.651 1.00 35.06 195 GLY A N 1
ATOM 1407 C CA . GLY A 1 195 ? -15.274 21.962 39.990 1.00 35.06 195 GLY A CA 1
ATOM 1408 C C . GLY A 1 195 ? -14.960 20.827 40.979 1.00 35.06 195 GLY A C 1
ATOM 1409 O O . GLY A 1 195 ? -15.254 19.669 40.711 1.00 35.06 195 GLY A O 1
ATOM 1410 N N . SER A 1 196 ? -14.382 21.166 42.136 1.00 36.44 196 SER A N 1
ATOM 1411 C CA . SER A 1 196 ? -14.218 20.308 43.327 1.00 36.44 196 SER A CA 1
ATOM 1412 C C . SER A 1 196 ? -14.120 21.229 44.555 1.00 36.44 196 SER A C 1
ATOM 1414 O O . SER A 1 196 ? -13.546 22.316 44.425 1.00 36.44 196 SER A O 1
ATOM 1416 N N . PRO A 1 197 ? -14.731 20.886 45.705 1.00 56.19 197 PRO A N 1
ATOM 1417 C CA . PRO A 1 197 ? -13.953 20.216 46.754 1.00 56.19 197 PRO A CA 1
ATOM 1418 C C . PRO A 1 197 ? -14.730 19.122 47.521 1.00 56.19 197 PRO A C 1
ATOM 1420 O O . PRO A 1 197 ? -15.903 18.855 47.270 1.00 56.19 197 PRO A O 1
ATOM 1423 N N . ALA A 1 198 ? -14.048 18.472 48.469 1.00 44.12 198 ALA A N 1
ATOM 1424 C CA . ALA A 1 198 ? -14.560 17.346 49.252 1.00 44.12 198 ALA A CA 1
ATOM 1425 C C . ALA A 1 198 ? -15.536 17.736 50.385 1.00 44.12 198 ALA A C 1
ATOM 1427 O O . ALA A 1 198 ? -15.528 18.860 50.884 1.00 44.12 198 ALA A O 1
ATOM 1428 N N . SER A 1 199 ? -16.299 16.748 50.864 1.00 43.34 199 SER A N 1
ATOM 1429 C CA . SER A 1 199 ? -16.989 16.775 52.161 1.00 43.34 199 SER A CA 1
ATOM 1430 C C . SER A 1 199 ? -16.988 15.374 52.789 1.00 43.34 199 SER A C 1
ATOM 1432 O O . SER A 1 199 ? -16.901 14.375 52.072 1.00 43.34 199 SER A O 1
ATOM 1434 N N . THR A 1 200 ? -17.026 15.286 54.120 1.00 36.88 200 THR A N 1
ATOM 1435 C CA . THR A 1 200 ? -16.794 14.052 54.890 1.00 36.88 200 THR A CA 1
ATOM 1436 C C . THR A 1 200 ? -17.984 13.648 55.763 1.00 36.88 200 THR A C 1
ATOM 1438 O O . THR A 1 200 ? -18.720 14.491 56.257 1.00 36.88 200 THR A O 1
ATOM 1441 N N . ALA A 1 201 ? -18.072 12.336 56.020 1.00 36.09 201 ALA A N 1
ATOM 1442 C CA . ALA A 1 201 ? -18.886 11.669 57.043 1.00 36.09 201 ALA A CA 1
ATOM 1443 C C . ALA A 1 201 ? -20.424 11.761 56.940 1.00 36.09 201 ALA A C 1
ATOM 1445 O O . ALA A 1 201 ? -21.036 12.789 57.203 1.00 36.09 201 ALA A O 1
ATOM 1446 N N . THR A 1 202 ? -21.068 10.599 56.785 1.00 39.59 202 THR A N 1
ATOM 1447 C CA . THR A 1 202 ? -21.798 9.917 57.883 1.00 39.59 202 THR A CA 1
ATOM 1448 C C . THR A 1 202 ? -22.309 8.558 57.386 1.00 39.59 202 THR A C 1
ATOM 1450 O O . T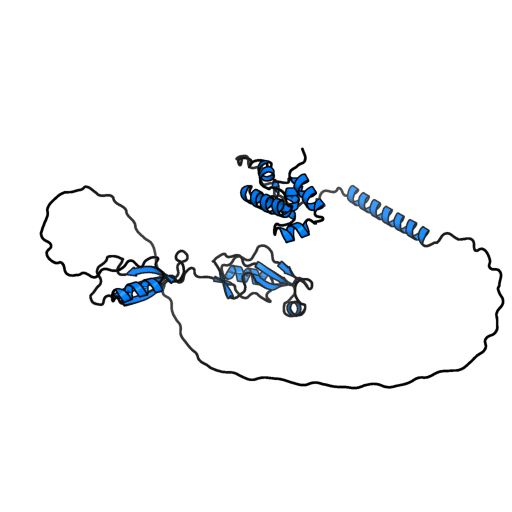HR A 1 202 ? -22.719 8.432 56.235 1.00 39.59 202 THR A O 1
ATOM 1453 N N . ALA A 1 203 ? -22.265 7.520 58.228 1.00 40.09 203 ALA A N 1
ATOM 1454 C CA . ALA A 1 203 ? -22.796 6.201 57.881 1.00 40.09 203 ALA A CA 1
ATOM 1455 C C . ALA A 1 203 ? -24.328 6.159 58.026 1.00 40.09 203 ALA A C 1
ATOM 1457 O O . ALA A 1 203 ? -24.864 6.560 59.058 1.00 40.09 203 ALA A O 1
ATOM 1458 N N . ALA A 1 204 ? -25.018 5.620 57.019 1.00 37.31 204 ALA A N 1
ATOM 1459 C CA . ALA A 1 204 ? -26.452 5.341 57.049 1.00 37.31 204 ALA A CA 1
ATOM 1460 C C . ALA A 1 204 ? -26.741 3.951 56.455 1.00 37.31 204 ALA A C 1
ATOM 1462 O O . ALA A 1 204 ? -26.014 3.465 55.588 1.00 37.31 204 ALA A O 1
ATOM 1463 N N . THR A 1 205 ? -27.788 3.303 56.961 1.00 33.44 205 THR A N 1
ATOM 1464 C CA . THR A 1 205 ? -28.139 1.898 56.701 1.00 33.44 205 THR A CA 1
ATOM 1465 C C . THR A 1 205 ? -28.417 1.611 55.216 1.00 33.44 205 THR A C 1
ATOM 1467 O O . THR A 1 205 ? -29.125 2.397 54.580 1.00 33.44 205 THR A O 1
ATOM 1470 N N . PRO A 1 206 ? -27.954 0.472 54.654 1.00 46.47 206 PRO A N 1
ATOM 1471 C CA . PRO A 1 206 ? -28.250 0.090 53.274 1.00 46.47 206 PRO A CA 1
ATOM 1472 C C . PRO A 1 206 ? -29.730 -0.291 53.113 1.00 46.47 206 PRO A C 1
ATOM 1474 O O . PRO A 1 206 ? -30.123 -1.446 53.262 1.00 46.47 206 PRO A O 1
ATOM 1477 N N . THR A 1 207 ? -30.561 0.699 52.792 1.00 39.47 207 THR A N 1
ATOM 1478 C CA . THR A 1 207 ? -31.933 0.465 52.326 1.00 39.47 207 THR A CA 1
ATOM 1479 C C . THR A 1 207 ? -31.855 -0.058 50.896 1.00 39.47 207 THR A C 1
ATOM 1481 O O . THR A 1 207 ? -31.262 0.598 50.041 1.00 39.47 207 THR A O 1
ATOM 1484 N N . ALA A 1 208 ? -32.403 -1.247 50.641 1.00 43.94 208 ALA A N 1
ATOM 1485 C CA . ALA A 1 208 ? -32.229 -1.946 49.370 1.00 43.94 208 ALA A CA 1
ATOM 1486 C C . ALA A 1 208 ? -32.817 -1.153 48.188 1.00 43.94 208 ALA A C 1
ATOM 1488 O O . ALA A 1 208 ? -34.033 -1.084 48.005 1.00 43.94 208 ALA A O 1
ATOM 1489 N N . THR A 1 209 ? -31.944 -0.574 47.365 1.00 41.41 209 THR A N 1
ATOM 1490 C CA . THR A 1 209 ? -32.306 -0.016 46.061 1.00 41.41 209 THR A CA 1
ATOM 1491 C C . THR A 1 209 ? -32.671 -1.142 45.085 1.00 41.41 209 THR A C 1
ATOM 1493 O O . THR A 1 209 ? -32.068 -2.218 45.137 1.00 41.41 209 THR A O 1
ATOM 1496 N N . PRO A 1 210 ? -33.641 -0.929 44.175 1.00 47.25 210 PRO A N 1
ATOM 1497 C CA . PRO A 1 210 ? -33.962 -1.915 43.148 1.00 47.25 210 PRO A CA 1
ATOM 1498 C C . PRO A 1 210 ? -32.741 -2.163 42.254 1.00 47.25 210 PRO A C 1
ATOM 1500 O O . PRO A 1 210 ? -31.971 -1.244 41.972 1.00 47.25 210 PRO A O 1
ATOM 1503 N N . SER A 1 211 ? -32.571 -3.403 41.792 1.00 50.25 211 SER A N 1
ATOM 1504 C CA . SER A 1 211 ? -31.416 -3.842 40.999 1.00 50.25 211 SER A CA 1
ATOM 1505 C C . SER A 1 211 ? -31.450 -3.291 39.566 1.00 50.25 211 SER A C 1
ATOM 1507 O O . SER A 1 211 ? -31.730 -4.011 38.605 1.00 50.25 211 SER A O 1
ATOM 1509 N N . VAL A 1 212 ? -31.174 -1.992 39.425 1.00 61.91 212 VAL A N 1
ATOM 1510 C CA . VAL A 1 212 ? -31.065 -1.290 38.142 1.00 61.91 212 VAL A CA 1
ATOM 1511 C C . VAL A 1 212 ? -30.009 -1.983 37.283 1.00 61.91 212 VAL A C 1
ATOM 1513 O O . VAL A 1 212 ? -28.816 -1.924 37.568 1.00 61.91 212 VAL A O 1
ATOM 1516 N N . THR A 1 213 ? -30.457 -2.651 36.222 1.00 75.06 213 THR A N 1
ATOM 1517 C CA . THR A 1 213 ? -29.557 -3.259 35.239 1.00 75.06 213 THR A CA 1
ATOM 1518 C C . THR A 1 213 ? -29.010 -2.151 34.349 1.00 75.06 213 THR A C 1
ATOM 1520 O O . THR A 1 213 ? -29.768 -1.482 33.645 1.00 75.06 213 THR A O 1
ATOM 1523 N N . THR A 1 214 ? -27.702 -1.925 34.423 1.00 83.44 214 THR A N 1
ATOM 1524 C CA . THR A 1 214 ? -27.001 -0.871 33.687 1.00 83.44 214 THR A CA 1
ATOM 1525 C C . THR A 1 214 ? -26.374 -1.400 32.399 1.00 83.44 214 THR A C 1
ATOM 1527 O O . THR A 1 214 ? -26.130 -2.597 32.245 1.00 83.44 214 THR A O 1
ATOM 1530 N N . ALA A 1 215 ? -26.132 -0.504 31.443 1.00 83.88 215 ALA A N 1
ATOM 1531 C CA . ALA A 1 215 ? -25.551 -0.859 30.157 1.00 83.88 215 ALA A CA 1
ATOM 1532 C C . ALA A 1 215 ? -24.076 -1.282 30.313 1.00 83.88 215 ALA A C 1
ATOM 1534 O O . ALA A 1 215 ? -23.285 -0.487 30.836 1.00 83.88 215 ALA A O 1
ATOM 1535 N N . PRO A 1 216 ? -23.661 -2.468 29.825 1.00 83.12 216 PRO A N 1
ATOM 1536 C CA . PRO A 1 216 ? -22.246 -2.817 29.743 1.00 83.12 216 PRO A CA 1
ATOM 1537 C C . PRO A 1 216 ? -21.502 -1.866 28.793 1.00 83.12 216 PRO A C 1
ATOM 1539 O O . PRO A 1 216 ? -22.106 -1.237 27.921 1.00 83.12 216 PRO A O 1
ATOM 1542 N N . ALA A 1 217 ? -20.182 -1.764 28.960 1.00 87.69 217 ALA A N 1
ATOM 1543 C CA . ALA A 1 217 ? -19.317 -0.977 28.086 1.00 87.69 217 ALA A CA 1
ATOM 1544 C C . ALA A 1 217 ? -18.879 -1.805 26.868 1.00 87.69 217 ALA A C 1
ATOM 1546 O O . ALA A 1 217 ? -18.086 -2.736 26.993 1.00 87.69 217 ALA A O 1
ATOM 1547 N N . LEU A 1 218 ? -19.409 -1.455 25.696 1.00 85.50 218 LEU A N 1
ATOM 1548 C CA . LEU A 1 218 ? -19.185 -2.153 24.426 1.00 85.50 218 LEU A CA 1
ATOM 1549 C C . LEU A 1 218 ? -18.278 -1.376 23.465 1.00 85.50 218 LEU A C 1
ATOM 1551 O O . LEU A 1 218 ? -17.729 -1.971 22.546 1.00 85.50 218 LEU A O 1
ATOM 1555 N N . ALA A 1 219 ? -18.148 -0.055 23.627 1.00 84.81 219 ALA A N 1
ATOM 1556 C CA . ALA A 1 219 ? -17.386 0.792 22.707 1.00 84.81 219 ALA A CA 1
ATOM 1557 C C . ALA A 1 219 ? -15.927 0.315 22.565 1.00 84.81 219 ALA A C 1
ATOM 1559 O O . ALA A 1 219 ? -15.255 0.049 23.561 1.00 84.81 219 ALA A O 1
ATOM 1560 N N . GLY A 1 220 ? -15.452 0.187 21.323 1.00 84.50 220 GLY A N 1
ATOM 1561 C CA . GLY A 1 220 ? -14.137 -0.371 20.990 1.00 84.50 220 GLY A CA 1
ATOM 1562 C C . GLY A 1 220 ? -14.031 -1.904 21.038 1.00 84.50 220 GLY A C 1
ATOM 1563 O O . GLY A 1 220 ? -13.036 -2.441 20.558 1.00 84.50 220 GLY A O 1
ATOM 1564 N N . GLN A 1 221 ? -15.033 -2.626 21.557 1.00 90.69 221 GLN A N 1
ATOM 1565 C CA . GLN A 1 221 ? -15.067 -4.093 21.489 1.00 90.69 221 GLN A CA 1
ATOM 1566 C C . GLN A 1 221 ? -15.424 -4.571 20.079 1.00 90.69 221 GLN A C 1
ATOM 1568 O O . GLN A 1 221 ? -16.107 -3.876 19.322 1.00 90.69 221 GLN A O 1
ATOM 1573 N N . LEU A 1 222 ? -15.010 -5.795 19.746 1.00 93.31 222 LEU A N 1
ATOM 1574 C CA . LEU A 1 222 ? -15.469 -6.492 18.545 1.00 93.31 222 LEU A CA 1
ATOM 1575 C C . LEU A 1 222 ? -16.933 -6.930 18.702 1.00 93.31 222 LEU A C 1
ATOM 1577 O O . LEU A 1 222 ? -17.340 -7.403 19.762 1.00 93.31 222 LEU A O 1
ATOM 1581 N N . TRP A 1 223 ? -17.718 -6.824 17.631 1.00 91.56 223 TRP A N 1
ATOM 1582 C CA . TRP A 1 223 ? -19.148 -7.133 17.610 1.00 91.56 223 TRP A CA 1
ATOM 1583 C C . TRP A 1 223 ? -19.490 -8.546 18.132 1.00 91.56 223 TRP A C 1
ATOM 1585 O O . TRP A 1 223 ? -20.383 -8.632 18.974 1.00 91.56 223 TRP A O 1
ATOM 1595 N N . PRO A 1 224 ? -18.776 -9.637 17.774 1.00 92.81 224 PRO A N 1
ATOM 1596 C CA . PRO A 1 224 ? -19.013 -10.957 18.371 1.00 92.81 224 PRO A CA 1
ATOM 1597 C C . PRO A 1 224 ? -18.879 -10.980 19.904 1.00 92.81 224 PRO A C 1
ATOM 1599 O O . PRO A 1 224 ? -19.728 -11.541 20.591 1.00 92.81 224 PRO A O 1
ATOM 1602 N N . GLN A 1 225 ? -17.858 -10.309 20.446 1.00 92.06 225 GLN A N 1
ATOM 1603 C CA . GLN A 1 225 ? -17.600 -10.222 21.887 1.00 92.06 225 GLN A CA 1
ATOM 1604 C C . GLN A 1 225 ? -18.625 -9.320 22.596 1.00 92.06 225 GLN A C 1
ATOM 1606 O O . GLN A 1 225 ? -19.061 -9.610 23.708 1.00 92.06 225 GLN A O 1
ATOM 1611 N N . ALA A 1 226 ? -19.065 -8.245 21.935 1.00 89.75 226 ALA A N 1
ATOM 1612 C CA . ALA A 1 226 ? -20.161 -7.408 22.412 1.00 89.75 226 ALA A CA 1
ATOM 1613 C C . ALA A 1 226 ? -21.487 -8.191 22.482 1.00 89.75 226 ALA A C 1
ATOM 1615 O O . ALA A 1 226 ? -22.220 -8.056 23.459 1.00 89.75 226 ALA A O 1
ATOM 1616 N N . VAL A 1 227 ? -21.782 -9.037 21.487 1.00 91.56 227 VAL A N 1
ATOM 1617 C CA . VAL A 1 227 ? -22.974 -9.904 21.479 1.00 91.56 227 VAL A CA 1
ATOM 1618 C C . VAL A 1 227 ? -22.934 -10.924 22.616 1.00 91.56 227 VAL A C 1
ATOM 1620 O O . VAL A 1 227 ? -23.933 -11.057 23.318 1.00 91.56 227 VAL A O 1
ATOM 1623 N N . GLU A 1 228 ? -21.799 -11.586 22.851 1.00 91.12 228 GLU A N 1
ATOM 1624 C CA . GLU A 1 228 ? -21.634 -12.550 23.950 1.00 91.12 228 GLU A CA 1
ATOM 1625 C C . GLU A 1 228 ? -21.905 -11.907 25.324 1.00 91.12 228 GLU A C 1
ATOM 1627 O O . GLU A 1 228 ? -22.703 -12.420 26.112 1.00 91.12 228 GLU A O 1
ATOM 1632 N N . LEU A 1 229 ? -21.328 -10.725 25.582 1.00 88.06 229 LEU A N 1
ATOM 1633 C CA . LEU A 1 229 ? -21.553 -9.961 26.817 1.00 88.06 229 LEU A CA 1
ATOM 1634 C C . LEU A 1 229 ? -23.023 -9.540 27.001 1.00 88.06 229 LEU A C 1
ATOM 1636 O O . LEU A 1 229 ? -23.535 -9.552 28.122 1.00 88.06 229 LEU A O 1
ATOM 1640 N N . LEU A 1 230 ? -23.714 -9.175 25.918 1.00 89.56 230 LEU A N 1
ATOM 1641 C CA . LEU A 1 230 ? -25.128 -8.787 25.958 1.00 89.56 230 LEU A CA 1
ATOM 1642 C C . LEU A 1 230 ? -26.050 -9.993 26.170 1.00 89.56 230 LEU A C 1
ATOM 1644 O O . LEU A 1 230 ? -26.977 -9.917 26.977 1.00 89.56 230 LEU A O 1
ATOM 1648 N N . GLN A 1 231 ? -25.764 -11.122 25.518 1.00 88.94 231 GLN A N 1
ATOM 1649 C CA . GLN A 1 231 ? -26.489 -12.379 25.712 1.00 88.94 231 GLN A CA 1
ATOM 1650 C C . GLN A 1 231 ? -26.351 -12.885 27.154 1.00 88.94 231 GLN A C 1
ATOM 1652 O O . GLN A 1 231 ? -27.361 -13.201 27.782 1.00 88.94 231 GLN A O 1
ATOM 1657 N N . ALA A 1 232 ? -25.138 -12.867 27.718 1.00 87.00 232 ALA A N 1
ATOM 1658 C CA . ALA A 1 232 ? -24.888 -13.239 29.112 1.00 87.00 232 ALA A CA 1
ATOM 1659 C C . ALA A 1 232 ? -25.628 -12.341 30.128 1.00 87.00 232 ALA A C 1
ATOM 1661 O O . ALA A 1 232 ? -26.013 -12.805 31.201 1.00 87.00 232 ALA A O 1
ATOM 1662 N N . ALA A 1 233 ? -25.870 -11.070 29.789 1.00 85.50 233 ALA A N 1
ATOM 1663 C CA . ALA A 1 233 ? -26.620 -10.123 30.617 1.00 85.50 233 ALA A CA 1
ATOM 1664 C C . ALA A 1 233 ? -28.153 -10.156 30.396 1.00 85.50 233 ALA A C 1
ATOM 1666 O O . ALA A 1 233 ? -28.896 -9.455 31.096 1.00 85.50 233 ALA A O 1
ATOM 1667 N N . GLY A 1 234 ? -28.644 -10.938 29.426 1.00 87.62 234 GLY A N 1
ATOM 1668 C CA . GLY A 1 234 ? -30.052 -10.933 29.016 1.00 87.62 234 GLY A CA 1
ATOM 1669 C C . GLY A 1 234 ? -30.484 -9.591 28.413 1.00 87.62 234 GLY A C 1
ATOM 1670 O O . GLY A 1 234 ? -31.521 -9.050 28.798 1.00 87.62 234 GLY A O 1
ATOM 1671 N N . ILE A 1 235 ? -29.653 -9.022 27.534 1.00 90.56 235 ILE A N 1
ATOM 1672 C CA . ILE A 1 235 ? -29.844 -7.717 26.890 1.00 90.56 235 ILE A CA 1
ATOM 1673 C C . ILE A 1 235 ? -29.974 -7.907 25.371 1.00 90.56 235 ILE A C 1
ATOM 1675 O O . ILE A 1 235 ? -29.134 -8.536 24.729 1.00 90.56 235 ILE A O 1
ATOM 1679 N N . THR A 1 236 ? -31.017 -7.326 24.780 1.00 89.50 236 THR A N 1
ATOM 1680 C CA . THR A 1 236 ? -31.297 -7.379 23.340 1.00 89.50 236 THR A CA 1
ATOM 1681 C C . THR A 1 236 ? -30.429 -6.371 22.585 1.00 89.50 236 THR A C 1
ATOM 1683 O O . THR A 1 236 ? -30.475 -5.169 22.856 1.00 89.50 236 THR A O 1
ATOM 1686 N N . ALA A 1 237 ? -29.657 -6.844 21.606 1.00 91.25 237 ALA A N 1
ATOM 1687 C CA . ALA A 1 237 ? -28.770 -6.016 20.792 1.00 91.25 237 ALA A CA 1
ATOM 1688 C C . ALA A 1 237 ? -29.415 -5.642 19.445 1.00 91.25 237 ALA A C 1
ATOM 1690 O O . ALA A 1 237 ? -29.677 -6.512 18.615 1.00 91.25 237 ALA A O 1
ATOM 1691 N N . VAL A 1 238 ? -29.612 -4.347 19.183 1.00 93.19 238 VAL A N 1
ATOM 1692 C CA . VAL A 1 238 ? -30.027 -3.833 17.866 1.00 93.19 238 VAL A CA 1
ATOM 1693 C C . VAL A 1 238 ? -28.792 -3.315 17.131 1.00 93.19 238 VAL A C 1
ATOM 1695 O O . VAL A 1 238 ? -28.330 -2.202 17.385 1.00 93.19 238 VAL A O 1
ATOM 1698 N N . ARG A 1 239 ? -28.245 -4.132 16.223 1.00 93.44 239 ARG A N 1
ATOM 1699 C CA . ARG A 1 239 ? -27.102 -3.761 15.374 1.00 93.44 239 ARG A CA 1
ATOM 1700 C C . ARG A 1 239 ? -27.519 -2.667 14.385 1.00 93.44 239 ARG A C 1
ATOM 1702 O O . ARG A 1 239 ? -28.498 -2.821 13.657 1.00 93.44 239 ARG A O 1
ATOM 1709 N N . ARG A 1 240 ? -26.749 -1.585 14.326 1.00 94.25 240 ARG A N 1
ATOM 1710 C CA . ARG A 1 240 ? -26.716 -0.626 13.215 1.00 94.25 240 ARG A CA 1
ATOM 1711 C C . ARG A 1 240 ? -25.306 -0.610 12.645 1.00 94.25 240 ARG A C 1
ATOM 1713 O O . ARG A 1 240 ? -24.349 -0.823 13.381 1.00 94.25 240 ARG A O 1
ATOM 1720 N N . GLU A 1 241 ? -25.181 -0.344 11.357 1.00 91.81 241 GLU A N 1
ATOM 1721 C CA . GLU A 1 241 ? -23.892 -0.259 10.671 1.00 91.81 241 GLU A CA 1
ATOM 1722 C C . GLU A 1 241 ? -23.581 1.201 10.332 1.00 91.81 241 GLU A C 1
ATOM 1724 O O . GLU A 1 241 ? -24.476 1.957 9.946 1.00 91.81 241 GLU A O 1
ATOM 1729 N N . GLN A 1 242 ? -22.320 1.606 10.476 1.00 89.25 242 GLN A N 1
ATOM 1730 C CA . GLN A 1 242 ? -21.843 2.928 10.079 1.00 89.25 242 GLN A CA 1
ATOM 1731 C C . GLN A 1 242 ? -20.413 2.832 9.531 1.00 89.25 242 GLN A C 1
ATOM 1733 O O . GLN A 1 242 ? -19.589 2.069 10.026 1.00 89.25 242 GLN A O 1
ATOM 1738 N N . VAL A 1 243 ? -20.107 3.623 8.505 1.00 84.94 243 VAL A N 1
ATOM 1739 C CA . VAL A 1 243 ? -18.751 3.762 7.949 1.00 84.94 243 VAL A CA 1
ATOM 1740 C C . VAL A 1 243 ? -17.870 4.559 8.915 1.00 84.94 243 VAL A C 1
ATOM 1742 O O . VAL A 1 243 ? -18.321 5.562 9.472 1.00 84.94 243 VAL A O 1
ATOM 1745 N N . SER A 1 244 ? -16.617 4.142 9.106 1.00 82.50 244 SER A N 1
ATOM 1746 C CA . SER A 1 244 ? -15.640 4.906 9.885 1.00 82.50 244 SER A CA 1
ATOM 1747 C C . SER A 1 244 ? -14.209 4.621 9.438 1.00 82.50 244 SER A C 1
ATOM 1749 O O . SER A 1 244 ? -13.696 3.518 9.609 1.00 82.50 244 SER A O 1
ATOM 1751 N N . ASP A 1 245 ? -13.526 5.645 8.929 1.00 82.25 245 ASP A N 1
ATOM 1752 C CA . ASP A 1 245 ? -12.125 5.539 8.504 1.00 82.25 245 ASP A CA 1
ATOM 1753 C C . ASP A 1 245 ? -11.128 5.439 9.674 1.00 82.25 245 ASP A C 1
ATOM 1755 O O . ASP A 1 245 ? -9.948 5.165 9.449 1.00 82.25 245 ASP A O 1
ATOM 1759 N N . THR A 1 246 ? -11.584 5.646 10.916 1.00 82.94 246 THR A N 1
ATOM 1760 C CA . THR A 1 246 ? -10.758 5.600 12.137 1.00 82.94 246 THR A CA 1
ATOM 1761 C C . THR A 1 246 ? -11.012 4.376 13.018 1.00 82.94 246 THR A C 1
ATOM 1763 O O . THR A 1 246 ? -10.130 4.012 13.794 1.00 82.94 246 THR A O 1
ATOM 1766 N N . ILE A 1 247 ? -12.178 3.729 12.909 1.00 87.31 247 ILE A N 1
ATOM 1767 C CA . ILE A 1 247 ? -12.551 2.558 13.717 1.00 87.31 247 ILE A CA 1
ATOM 1768 C C . ILE A 1 247 ? -12.535 1.302 12.827 1.00 87.31 247 ILE A C 1
ATOM 1770 O O . ILE A 1 247 ? -13.317 1.248 11.876 1.00 87.31 247 ILE A O 1
ATOM 1774 N N . PRO A 1 248 ? -11.693 0.286 13.106 1.00 85.12 248 PRO A N 1
ATOM 1775 C CA . PRO A 1 248 ? -11.643 -0.968 12.348 1.00 85.12 248 PRO A CA 1
ATOM 1776 C C . PRO A 1 248 ? -13.005 -1.649 12.154 1.00 85.12 248 PRO A C 1
ATOM 1778 O O . PRO A 1 248 ? -13.899 -1.522 12.990 1.00 85.12 248 PRO A O 1
ATOM 1781 N N . GLN A 1 249 ? -13.144 -2.409 11.064 1.00 85.38 249 GLN A N 1
ATOM 1782 C CA . GLN A 1 249 ? -14.362 -3.168 10.762 1.00 85.38 249 GLN A CA 1
ATOM 1783 C C . GLN A 1 249 ? -14.734 -4.127 11.911 1.00 85.38 249 GLN A C 1
ATOM 1785 O O . GLN A 1 249 ? -13.863 -4.678 12.583 1.00 85.38 249 GLN A O 1
ATOM 1790 N N . GLU A 1 250 ? -16.037 -4.313 12.129 1.00 89.25 250 GLU A N 1
ATOM 1791 C CA . GLU A 1 250 ? -16.644 -5.085 13.221 1.00 89.25 250 GLU A CA 1
ATOM 1792 C C . GLU A 1 250 ? -16.343 -4.581 14.646 1.00 89.25 250 GLU A C 1
ATOM 1794 O O . GLU A 1 250 ? -16.750 -5.234 15.602 1.00 89.25 250 GLU A O 1
ATOM 1799 N N . GLN A 1 251 ? -15.716 -3.414 14.846 1.00 92.25 251 GLN A N 1
ATOM 1800 C CA . GLN A 1 251 ? -15.664 -2.779 16.173 1.00 92.25 251 GLN A CA 1
ATOM 1801 C C . GLN A 1 251 ? -16.875 -1.877 16.437 1.00 92.25 251 GLN A C 1
ATOM 1803 O O . GLN A 1 251 ? -17.389 -1.211 15.538 1.00 92.25 251 GLN A O 1
ATOM 1808 N N . VAL A 1 252 ? -17.321 -1.815 17.691 1.00 93.75 252 VAL A N 1
ATOM 1809 C CA . VAL A 1 252 ? -18.408 -0.928 18.128 1.00 93.75 252 VAL A CA 1
ATOM 1810 C C . VAL A 1 252 ? -17.926 0.526 18.186 1.00 93.75 252 VAL A C 1
ATOM 1812 O O . VAL A 1 252 ? -17.086 0.879 19.013 1.00 93.75 252 VAL A O 1
ATOM 1815 N N . ILE A 1 253 ? -18.514 1.382 17.346 1.00 90.50 253 ILE A N 1
ATOM 1816 C CA . ILE A 1 253 ? -18.317 2.840 17.338 1.00 90.50 253 ILE A CA 1
ATOM 1817 C C . ILE A 1 253 ? -19.011 3.470 18.551 1.00 90.50 253 ILE A C 1
ATOM 1819 O O . ILE A 1 253 ? -18.431 4.302 19.245 1.00 90.50 253 ILE A O 1
ATOM 1823 N N . SER A 1 254 ? -20.270 3.100 18.798 1.00 90.94 254 SER A N 1
ATOM 1824 C CA . SER A 1 254 ? -21.082 3.676 19.872 1.00 90.94 254 SER A CA 1
ATOM 1825 C C . SER A 1 254 ? -22.237 2.761 20.283 1.00 90.94 254 SER A C 1
ATOM 1827 O O . SER A 1 254 ? -22.566 1.783 19.611 1.00 90.94 254 SER A O 1
ATOM 1829 N N . GLN A 1 255 ? -22.863 3.083 21.414 1.00 92.00 255 GLN A N 1
ATOM 1830 C CA . GLN A 1 255 ? -24.023 2.374 21.951 1.00 92.00 255 GLN A CA 1
ATOM 1831 C C . GLN A 1 255 ? -25.050 3.366 22.508 1.00 92.00 255 GLN A C 1
ATOM 1833 O O . GLN A 1 255 ? -24.712 4.486 22.893 1.00 92.00 255 GLN A O 1
ATOM 1838 N N . THR A 1 256 ? -26.315 2.963 22.566 1.00 89.94 256 THR A N 1
ATOM 1839 C CA . THR A 1 256 ? -27.407 3.736 23.169 1.00 89.94 256 THR A CA 1
ATOM 1840 C C . THR A 1 256 ? -28.391 2.775 23.847 1.00 89.94 256 THR A C 1
ATOM 1842 O O . THR A 1 256 ? -28.996 1.969 23.137 1.00 89.94 256 THR A O 1
ATOM 1845 N N . PRO A 1 257 ? -28.579 2.832 25.184 1.00 87.44 257 PRO A N 1
ATOM 1846 C CA . PRO A 1 257 ? -27.945 3.749 26.140 1.00 87.44 257 PRO A CA 1
ATOM 1847 C C . PRO A 1 257 ? -26.412 3.633 26.246 1.00 87.44 257 PRO A C 1
ATOM 1849 O O . PRO A 1 257 ? -25.820 2.591 25.950 1.00 87.44 257 PRO A O 1
ATOM 1852 N N . ALA A 1 258 ? -25.775 4.727 26.671 1.00 87.25 258 ALA A N 1
ATOM 1853 C CA . ALA A 1 258 ? -24.340 4.778 26.955 1.00 87.25 258 ALA A CA 1
ATOM 1854 C C . ALA A 1 258 ? -23.967 3.870 28.142 1.00 87.25 258 ALA A C 1
ATOM 1856 O O . ALA A 1 258 ? -24.809 3.577 28.990 1.00 87.25 258 ALA A O 1
ATOM 1857 N N . ALA A 1 259 ? -22.703 3.445 28.223 1.00 86.81 259 ALA A N 1
ATOM 1858 C CA . ALA A 1 259 ? -22.221 2.570 29.293 1.00 86.81 259 ALA A CA 1
ATOM 1859 C C . ALA A 1 259 ? -22.558 3.121 30.695 1.00 86.81 259 ALA A C 1
ATOM 1861 O O . ALA A 1 259 ? -22.446 4.320 30.950 1.00 86.81 259 ALA A O 1
ATOM 1862 N N . GLY A 1 260 ? -22.998 2.245 31.599 1.00 83.50 260 GLY A N 1
ATOM 1863 C CA . GLY A 1 260 ? -23.423 2.596 32.957 1.00 83.50 260 GLY A CA 1
ATOM 1864 C C . GLY A 1 260 ? -24.825 3.213 33.083 1.00 83.50 260 GLY A C 1
ATOM 1865 O O . GLY A 1 260 ? -25.334 3.288 34.198 1.00 83.50 260 GLY A O 1
ATOM 1866 N N . GLN A 1 261 ? -25.487 3.614 31.990 1.00 86.81 261 GLN A N 1
ATOM 1867 C CA . GLN A 1 261 ? -26.870 4.113 32.044 1.00 86.81 261 GLN A CA 1
ATOM 1868 C C . GLN A 1 261 ? -27.872 2.991 32.374 1.00 86.81 261 GLN A C 1
ATOM 1870 O O . GLN A 1 261 ? -27.632 1.841 31.997 1.00 86.81 261 GLN A O 1
ATOM 1875 N N . PRO A 1 262 ? -29.003 3.295 33.040 1.00 85.12 262 PRO A N 1
ATOM 1876 C CA . PRO A 1 262 ? -30.071 2.325 33.277 1.00 85.12 262 PRO A CA 1
ATOM 1877 C C . PRO A 1 262 ? -30.705 1.856 31.961 1.00 85.12 262 PRO A C 1
ATOM 1879 O O . PRO A 1 262 ? -30.947 2.658 31.057 1.00 85.12 262 PRO A O 1
ATOM 1882 N N . LEU A 1 263 ? -31.023 0.564 31.863 1.00 84.88 263 LEU A N 1
ATOM 1883 C CA . LEU A 1 263 ? -31.842 0.033 30.772 1.00 84.88 263 LEU A CA 1
ATOM 1884 C C . LEU A 1 263 ? -33.335 0.184 31.084 1.00 84.88 263 LEU A C 1
ATOM 1886 O O . LEU A 1 263 ? -33.764 0.057 32.232 1.00 84.88 263 LEU A O 1
ATOM 1890 N N . GLY A 1 264 ? -34.130 0.401 30.033 1.00 81.38 264 GLY A N 1
ATOM 1891 C CA . GLY A 1 264 ? -35.585 0.253 30.091 1.00 81.38 264 GLY A CA 1
ATOM 1892 C C . GLY A 1 264 ? -36.020 -1.208 30.302 1.00 81.38 264 GLY A C 1
ATOM 1893 O O . GLY A 1 264 ? -35.186 -2.117 30.217 1.00 81.38 264 GLY A O 1
ATOM 1894 N N . PRO A 1 265 ? -37.320 -1.455 30.551 1.00 78.62 265 PRO A N 1
ATOM 1895 C CA . PRO A 1 265 ? -37.839 -2.789 30.867 1.00 78.62 265 PRO A CA 1
ATOM 1896 C C . PRO A 1 265 ? -37.531 -3.825 29.776 1.00 78.62 265 PRO A C 1
ATOM 1898 O O . PRO A 1 265 ? -37.169 -4.954 30.096 1.00 78.62 265 PRO A O 1
ATOM 1901 N N . ASP A 1 266 ? -37.560 -3.418 28.504 1.00 81.25 266 ASP A N 1
ATOM 1902 C CA . ASP A 1 266 ? -37.312 -4.272 27.330 1.00 81.25 266 ASP A CA 1
ATOM 1903 C C . ASP A 1 266 ? -35.823 -4.605 27.102 1.00 81.25 266 ASP A C 1
ATOM 1905 O O . ASP A 1 266 ? -35.459 -5.156 26.060 1.00 81.25 266 ASP A O 1
ATOM 1909 N N . ARG A 1 267 ? -34.945 -4.198 28.035 1.00 86.69 267 ARG A N 1
ATOM 1910 C CA . ARG A 1 267 ? -33.486 -4.407 28.048 1.00 86.69 267 ARG A CA 1
ATOM 1911 C C . ARG A 1 267 ? -32.827 -4.328 26.666 1.00 86.69 267 ARG A C 1
ATOM 1913 O O . ARG A 1 267 ? -32.054 -5.202 26.293 1.00 86.69 267 ARG A O 1
ATOM 1920 N N . THR A 1 268 ? -33.136 -3.293 25.893 1.00 88.81 268 THR A N 1
ATOM 1921 C CA . THR A 1 268 ? -32.647 -3.158 24.514 1.00 88.81 268 THR A CA 1
ATOM 1922 C C . THR A 1 268 ? -31.565 -2.083 24.411 1.00 88.81 268 THR A C 1
ATOM 1924 O O . THR A 1 268 ? -31.744 -0.969 24.903 1.00 88.81 268 THR A O 1
ATOM 1927 N N . ILE A 1 269 ? -30.451 -2.408 23.749 1.00 91.69 269 ILE A N 1
ATOM 1928 C CA . ILE A 1 269 ? -29.360 -1.479 23.419 1.00 91.69 269 ILE A CA 1
ATOM 1929 C C . ILE A 1 269 ? -29.203 -1.428 21.898 1.00 91.69 269 ILE A C 1
ATOM 1931 O O . ILE A 1 269 ? -29.014 -2.455 21.247 1.00 91.69 269 ILE A O 1
ATOM 1935 N N . THR A 1 270 ? -29.233 -0.225 21.324 1.00 92.69 270 THR A N 1
ATOM 1936 C CA . THR A 1 270 ? -28.775 -0.001 19.945 1.00 92.69 270 THR A CA 1
ATOM 1937 C C . THR A 1 270 ? -27.255 0.100 19.939 1.00 92.69 270 THR A C 1
ATOM 1939 O O . THR A 1 270 ? -26.691 0.890 20.693 1.00 92.69 270 THR A O 1
ATOM 1942 N N . VAL A 1 271 ? -26.593 -0.682 19.090 1.00 92.81 271 VAL A N 1
ATOM 1943 C CA . VAL A 1 271 ? -25.132 -0.762 18.984 1.00 92.81 271 VAL A CA 1
ATOM 1944 C C . VAL A 1 271 ? -24.732 -0.414 17.555 1.00 92.81 271 VAL A C 1
ATOM 1946 O O . VAL A 1 271 ? -25.166 -1.079 16.616 1.00 92.81 271 VAL A O 1
ATOM 1949 N N . VAL A 1 272 ? -23.923 0.630 17.385 1.00 94.50 272 VAL A N 1
ATOM 1950 C CA . VAL A 1 272 ? -23.408 1.056 16.079 1.00 94.50 272 VAL A CA 1
ATOM 1951 C C . VAL A 1 272 ? -22.055 0.392 15.851 1.00 94.50 272 VAL A C 1
ATOM 1953 O O . VAL A 1 272 ? -21.097 0.660 16.574 1.00 94.50 272 VAL A O 1
ATOM 1956 N N . VAL A 1 273 ? -21.984 -0.481 14.852 1.00 93.12 273 VAL A N 1
ATOM 1957 C CA . VAL A 1 273 ? -20.794 -1.243 14.461 1.00 93.12 273 VAL A CA 1
ATOM 1958 C C . VAL A 1 273 ? -20.148 -0.598 13.238 1.00 93.12 273 VAL A C 1
ATOM 1960 O O . VAL A 1 273 ? -20.837 -0.154 12.317 1.00 93.12 273 VAL A O 1
ATOM 1963 N N . SER A 1 274 ? -18.820 -0.549 13.232 1.00 92.44 274 SER A N 1
ATOM 1964 C CA . SER A 1 274 ? -18.037 -0.030 12.121 1.00 92.44 274 SER A CA 1
ATOM 1965 C C . SER A 1 274 ? -18.008 -1.001 10.945 1.00 92.44 274 SER A C 1
ATOM 1967 O O . SER A 1 274 ? -17.629 -2.164 11.091 1.00 92.44 274 SER A O 1
ATOM 1969 N N . LEU A 1 275 ? -18.300 -0.487 9.753 1.00 86.75 275 LEU A N 1
ATOM 1970 C CA . LEU A 1 275 ? -17.965 -1.128 8.477 1.00 86.75 275 LEU A CA 1
ATOM 1971 C C . LEU A 1 275 ? -16.478 -0.956 8.109 1.00 86.75 275 LEU A C 1
ATOM 1973 O O . LEU A 1 275 ? -16.033 -1.439 7.071 1.00 86.75 275 LEU A 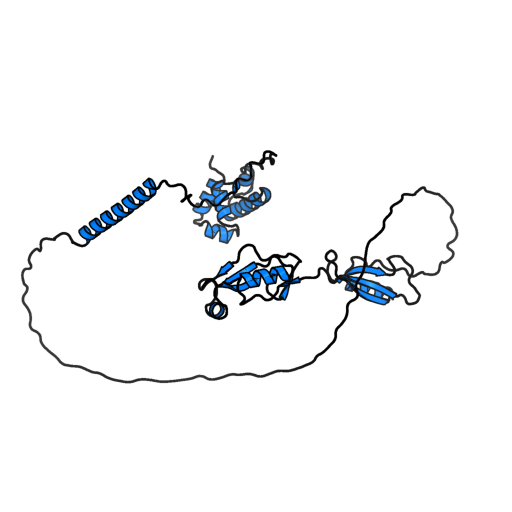O 1
ATOM 1977 N N . GLY A 1 276 ? -15.704 -0.269 8.953 1.00 81.38 276 GLY A N 1
ATOM 1978 C CA . GLY A 1 276 ? -14.354 0.181 8.651 1.00 81.38 276 GLY A CA 1
ATOM 1979 C C . GLY A 1 276 ? -14.345 1.346 7.662 1.00 81.38 276 GLY A C 1
ATOM 1980 O O . GLY A 1 276 ? -15.366 1.997 7.408 1.00 81.38 276 GLY A O 1
ATOM 1981 N N . ARG A 1 277 ? -13.162 1.593 7.091 1.00 77.19 277 ARG A N 1
ATOM 1982 C CA . ARG A 1 277 ? -12.978 2.555 6.003 1.00 77.19 277 ARG A CA 1
ATOM 1983 C C . ARG A 1 277 ? -13.791 2.138 4.781 1.00 77.19 277 ARG A C 1
ATOM 1985 O O . ARG A 1 277 ? -13.734 0.971 4.386 1.00 77.19 277 ARG A O 1
ATOM 1992 N N . GLN A 1 278 ? -14.469 3.073 4.119 1.00 71.81 278 GLN A N 1
ATOM 1993 C CA . GLN A 1 278 ? -15.024 2.761 2.802 1.00 71.81 278 GLN A CA 1
ATOM 1994 C C . GLN A 1 278 ? -13.898 2.758 1.769 1.00 71.81 278 GLN A C 1
ATOM 1996 O O . GLN A 1 278 ? -13.306 3.787 1.447 1.00 71.81 278 GLN A O 1
ATOM 2001 N N . GLY A 1 279 ? -13.579 1.564 1.272 1.00 79.50 279 GLY A N 1
ATOM 2002 C CA . GLY A 1 279 ? -12.682 1.409 0.138 1.00 79.50 279 GLY A CA 1
ATOM 2003 C C . GLY A 1 279 ? -13.336 1.911 -1.148 1.00 79.50 279 GLY A C 1
ATOM 2004 O O . GLY A 1 279 ? -14.497 1.607 -1.424 1.00 79.50 279 GLY A O 1
ATOM 2005 N N . ILE A 1 280 ? -12.569 2.644 -1.945 1.00 88.62 280 ILE A N 1
ATOM 2006 C CA . ILE A 1 280 ? -12.882 2.940 -3.339 1.00 88.62 280 ILE A CA 1
ATOM 2007 C C . ILE A 1 280 ? -12.453 1.730 -4.169 1.00 88.62 280 ILE A C 1
ATOM 2009 O O . ILE A 1 280 ? -11.297 1.311 -4.094 1.00 88.62 280 ILE A O 1
ATOM 2013 N N . SER A 1 281 ? -13.362 1.178 -4.971 1.00 90.88 281 SER A N 1
ATOM 2014 C CA . SER A 1 281 ? -13.021 0.107 -5.911 1.00 90.88 281 SER A CA 1
ATOM 2015 C C . SER A 1 281 ? -12.112 0.650 -7.011 1.00 90.88 281 SER A C 1
ATOM 2017 O O . SER A 1 281 ? -12.465 1.625 -7.675 1.00 90.88 281 SER A O 1
ATOM 2019 N N . VAL A 1 282 ? -10.985 -0.015 -7.274 1.00 94.00 282 VAL A N 1
ATOM 2020 C CA . VAL A 1 282 ? -10.187 0.259 -8.480 1.00 94.00 282 VAL A CA 1
ATOM 2021 C C . VAL A 1 282 ? -11.066 0.015 -9.717 1.00 94.00 282 VAL A C 1
ATOM 2023 O O . VAL A 1 282 ? -11.629 -1.080 -9.835 1.00 94.00 282 VAL A O 1
ATOM 2026 N N . PRO A 1 283 ? -11.219 0.99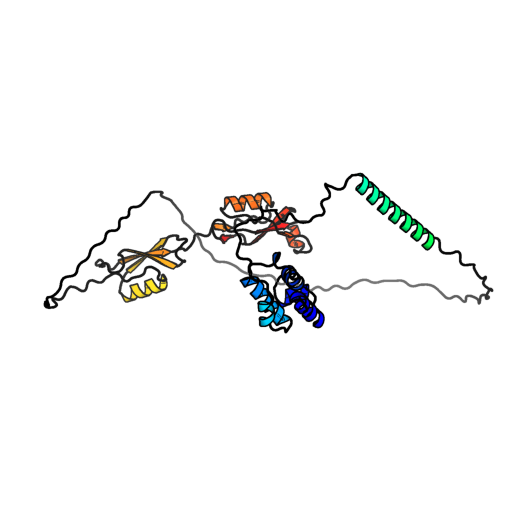4 -10.630 1.00 93.44 283 PRO A N 1
ATOM 2027 C CA . PRO A 1 283 ? -11.990 0.804 -11.854 1.00 93.44 283 PRO A CA 1
ATOM 2028 C C . PRO A 1 283 ? -11.282 -0.184 -12.785 1.00 93.44 283 PRO A C 1
ATOM 2030 O O . PRO A 1 283 ? -10.052 -0.207 -12.849 1.00 93.44 283 PRO A O 1
ATOM 2033 N N . ASP A 1 284 ? -12.048 -0.970 -13.544 1.00 95.31 284 ASP A N 1
ATOM 2034 C CA . ASP A 1 284 ? -11.456 -1.749 -14.629 1.00 95.31 284 ASP A CA 1
ATOM 2035 C C . ASP A 1 284 ? -11.079 -0.823 -15.792 1.00 95.31 284 ASP A C 1
ATOM 2037 O O . ASP A 1 284 ? -11.923 -0.170 -16.410 1.00 95.31 284 ASP A O 1
ATOM 2041 N N . VAL A 1 285 ? -9.776 -0.754 -16.045 1.00 95.06 285 VAL A N 1
ATOM 2042 C CA . VAL A 1 285 ? -9.157 0.024 -17.120 1.00 95.06 285 VAL A CA 1
ATOM 2043 C C . VAL A 1 285 ? -8.319 -0.863 -18.045 1.00 95.06 285 VAL A C 1
ATOM 2045 O O . VAL A 1 285 ? -7.619 -0.344 -18.913 1.00 95.06 285 VAL A O 1
ATOM 2048 N N . VAL A 1 286 ? -8.369 -2.191 -17.884 1.00 94.19 286 VAL A N 1
ATOM 2049 C CA . VAL A 1 286 ? -7.629 -3.126 -18.741 1.00 94.19 286 VAL A CA 1
ATOM 2050 C C . VAL A 1 286 ? -8.151 -3.024 -20.178 1.00 94.19 286 VAL A C 1
ATOM 2052 O O . VAL A 1 286 ? -9.339 -2.835 -20.429 1.00 94.19 286 VAL A O 1
ATOM 2055 N N . GLY A 1 287 ? -7.240 -3.061 -21.151 1.00 93.19 287 GLY A N 1
ATOM 2056 C CA . GLY A 1 287 ? -7.556 -2.841 -22.562 1.00 93.19 287 GLY A CA 1
ATOM 2057 C C . GLY A 1 287 ? -7.793 -1.377 -22.961 1.00 93.19 287 GLY A C 1
ATOM 2058 O O . GLY A 1 287 ? -7.827 -1.097 -24.158 1.00 93.19 287 GLY A O 1
ATOM 2059 N N . ARG A 1 288 ? -7.905 -0.426 -22.020 1.00 95.75 288 ARG A N 1
ATOM 2060 C CA . ARG A 1 288 ? -8.017 1.013 -22.334 1.00 95.75 288 ARG A CA 1
ATOM 2061 C C . ARG A 1 288 ? -6.651 1.629 -22.660 1.00 95.75 288 ARG A C 1
ATOM 2063 O O . ARG A 1 288 ? -5.654 1.178 -22.098 1.00 95.75 288 ARG A O 1
ATOM 2070 N N . PRO A 1 289 ? -6.567 2.674 -23.504 1.00 96.44 289 PRO A N 1
ATOM 2071 C CA . PRO A 1 289 ? -5.353 3.482 -23.662 1.00 96.44 289 PRO A CA 1
ATOM 2072 C C . PRO A 1 289 ? -4.862 4.029 -22.314 1.00 96.44 289 PRO A C 1
ATOM 2074 O O . PRO A 1 289 ? -5.692 4.398 -21.481 1.00 96.44 289 PRO A O 1
ATOM 2077 N N . GLU A 1 290 ? -3.542 4.148 -22.101 1.00 94.88 290 GLU A N 1
ATOM 2078 C CA . GLU A 1 290 ? -2.996 4.612 -20.807 1.00 94.88 290 GLU A CA 1
ATOM 2079 C C . GLU A 1 290 ? -3.654 5.924 -20.346 1.00 94.88 290 GLU A C 1
ATOM 2081 O O . GLU A 1 290 ? -4.129 6.009 -19.216 1.00 94.88 290 GLU A O 1
ATOM 2086 N N . ALA A 1 291 ? -3.738 6.930 -21.222 1.00 95.19 291 ALA A N 1
ATOM 2087 C CA . ALA A 1 291 ? -4.300 8.238 -20.881 1.00 95.19 291 ALA A CA 1
ATOM 2088 C C . ALA A 1 291 ? -5.754 8.154 -20.374 1.00 95.19 291 ALA A C 1
ATOM 2090 O O . ALA A 1 291 ? -6.089 8.790 -19.376 1.00 95.19 291 ALA A O 1
ATOM 2091 N N . GLU A 1 292 ? -6.592 7.328 -21.008 1.00 96.00 292 GLU A N 1
ATOM 2092 C CA . GLU A 1 292 ? -7.978 7.101 -20.584 1.00 96.00 292 GLU A CA 1
ATOM 2093 C C . GLU A 1 292 ? -8.024 6.377 -19.231 1.00 96.00 292 GLU A C 1
ATOM 2095 O O . GLU A 1 292 ? -8.716 6.820 -18.314 1.00 96.00 292 GLU A O 1
ATOM 2100 N N . GLY A 1 293 ? -7.220 5.320 -19.064 1.00 95.00 293 GLY A N 1
ATOM 2101 C CA . GLY A 1 293 ? -7.119 4.579 -17.806 1.00 95.00 293 GLY A CA 1
ATOM 2102 C C . GLY A 1 293 ? -6.672 5.456 -16.631 1.00 95.00 293 GLY A C 1
ATOM 2103 O O . GLY A 1 293 ? -7.249 5.383 -15.547 1.00 95.00 293 GLY A O 1
ATOM 2104 N N . ARG A 1 294 ? -5.706 6.359 -16.849 1.00 95.31 294 ARG A N 1
ATOM 2105 C CA . ARG A 1 294 ? -5.279 7.350 -15.845 1.00 95.31 294 ARG A CA 1
ATOM 2106 C C . ARG A 1 294 ? -6.414 8.297 -15.463 1.00 95.31 294 ARG A C 1
ATOM 2108 O O . ARG A 1 294 ? -6.595 8.563 -14.278 1.00 95.31 294 ARG A O 1
ATOM 2115 N N . THR A 1 295 ? -7.181 8.792 -16.435 1.00 96.31 295 THR A N 1
ATOM 2116 C CA . THR A 1 295 ? -8.343 9.654 -16.174 1.00 96.31 295 THR A CA 1
ATOM 2117 C C . THR A 1 295 ? -9.429 8.922 -15.388 1.00 96.31 295 THR A C 1
ATOM 2119 O O . THR A 1 295 ? -9.942 9.493 -14.430 1.00 96.31 295 THR A O 1
ATOM 2122 N N . LEU A 1 296 ? -9.733 7.663 -15.721 1.00 95.44 296 LEU A N 1
ATOM 2123 C CA . LEU A 1 296 ? -10.718 6.846 -15.001 1.00 95.44 296 LEU A CA 1
ATOM 2124 C C . LEU A 1 296 ? -10.297 6.576 -13.545 1.00 95.44 296 LEU A C 1
ATOM 2126 O O . LEU A 1 296 ? -11.116 6.709 -12.638 1.00 95.44 296 LEU A O 1
ATOM 2130 N N . ILE A 1 297 ? -9.013 6.285 -13.297 1.00 94.88 297 ILE A N 1
ATOM 2131 C CA . ILE A 1 297 ? -8.452 6.151 -11.938 1.00 94.88 297 ILE A CA 1
ATOM 2132 C C . ILE A 1 297 ? -8.618 7.464 -11.150 1.00 94.88 297 ILE A C 1
ATOM 2134 O O . ILE A 1 297 ? -9.119 7.440 -10.025 1.00 94.88 297 ILE A O 1
ATOM 2138 N N . THR A 1 298 ? -8.284 8.616 -11.746 1.00 94.69 298 THR A N 1
ATOM 2139 C CA . THR A 1 298 ? -8.471 9.930 -11.101 1.00 94.69 298 THR A CA 1
ATOM 2140 C C . THR A 1 298 ? -9.946 10.240 -10.825 1.00 94.69 298 THR A C 1
ATOM 2142 O O . THR A 1 298 ? -10.276 10.729 -9.747 1.00 94.69 298 THR A O 1
ATOM 2145 N N . GLN A 1 299 ? -10.851 9.931 -11.761 1.00 94.31 299 GLN A N 1
ATOM 2146 C CA . GLN A 1 299 ? -12.299 10.126 -11.598 1.00 94.31 299 GLN A CA 1
ATOM 2147 C C . GLN A 1 299 ? -12.895 9.247 -10.492 1.00 94.31 299 GLN A C 1
ATOM 2149 O O . GLN A 1 299 ? -13.827 9.678 -9.818 1.00 94.31 299 GLN A O 1
ATOM 2154 N N . ALA A 1 300 ? -12.335 8.057 -10.257 1.00 91.94 300 ALA A N 1
ATOM 2155 C CA . ALA A 1 300 ? -12.714 7.207 -9.132 1.00 91.94 300 ALA A CA 1
ATOM 2156 C C . ALA A 1 300 ? -12.279 7.772 -7.762 1.00 91.94 300 ALA A C 1
ATOM 2158 O O . ALA A 1 300 ? -12.740 7.281 -6.740 1.00 91.94 300 ALA A O 1
ATOM 2159 N N . GLY A 1 301 ? -11.410 8.792 -7.708 1.00 91.50 301 GLY A N 1
ATOM 2160 C CA . GLY A 1 301 ? -10.830 9.306 -6.459 1.00 91.50 301 GLY A CA 1
ATOM 2161 C C . GLY A 1 301 ? -9.545 8.587 -6.027 1.00 91.50 301 GLY A C 1
ATOM 2162 O O . GLY A 1 301 ? -9.177 8.627 -4.850 1.00 91.50 301 GLY A O 1
ATOM 2163 N N . LEU A 1 302 ? -8.867 7.927 -6.970 1.00 94.31 302 LEU A N 1
ATOM 2164 C CA . LEU A 1 302 ? -7.588 7.238 -6.794 1.00 94.31 302 LEU A CA 1
ATOM 2165 C C . LEU A 1 302 ? -6.466 7.993 -7.527 1.00 94.31 302 LEU A C 1
ATOM 2167 O O . LEU A 1 302 ? -6.714 8.788 -8.430 1.00 94.31 302 LEU A O 1
ATOM 2171 N N . THR A 1 303 ? -5.211 7.740 -7.160 1.00 95.75 303 THR A N 1
ATOM 2172 C CA . THR A 1 303 ? -4.050 8.423 -7.750 1.00 95.75 303 THR A CA 1
ATOM 2173 C C . THR A 1 303 ? -3.395 7.533 -8.815 1.00 95.75 303 THR A C 1
ATOM 2175 O O . THR A 1 303 ? -2.843 6.490 -8.463 1.00 95.75 303 THR A O 1
ATOM 2178 N N . PRO A 1 304 ? -3.377 7.888 -10.112 1.00 95.06 304 PRO A N 1
ATOM 2179 C CA . PRO A 1 304 ? -2.643 7.107 -11.106 1.00 95.06 304 PRO A CA 1
ATOM 2180 C C . PRO A 1 304 ? -1.128 7.270 -10.910 1.00 95.06 304 PRO A C 1
ATOM 2182 O O . PRO A 1 304 ? -0.604 8.387 -10.893 1.00 95.06 304 PRO A O 1
ATOM 2185 N N . GLY A 1 305 ? -0.407 6.152 -10.793 1.00 92.81 305 GLY A N 1
ATOM 2186 C CA . GLY A 1 305 ? 1.037 6.116 -10.549 1.00 92.81 305 GLY A CA 1
ATOM 2187 C C . GLY A 1 305 ? 1.827 6.956 -11.556 1.00 92.81 305 GLY A C 1
ATOM 2188 O O . GLY A 1 305 ? 1.523 6.964 -12.751 1.00 92.81 305 GLY A O 1
ATOM 2189 N N . ARG A 1 306 ? 2.844 7.696 -11.085 1.00 91.31 306 ARG A N 1
ATOM 2190 C CA . ARG A 1 306 ? 3.570 8.704 -11.892 1.00 91.31 306 ARG A CA 1
ATOM 2191 C C . ARG A 1 306 ? 4.172 8.149 -13.190 1.00 91.31 306 ARG A C 1
ATOM 2193 O O . ARG A 1 306 ? 4.297 8.894 -14.155 1.00 91.31 306 ARG A O 1
ATOM 2200 N N . PHE A 1 307 ? 4.513 6.865 -13.209 1.00 91.06 307 PHE A N 1
ATOM 2201 C CA . PHE A 1 307 ? 5.034 6.151 -14.369 1.00 91.06 307 PHE A CA 1
ATOM 2202 C C . PHE A 1 307 ? 4.190 4.898 -14.621 1.00 91.06 307 PHE A C 1
ATOM 2204 O O . PHE A 1 307 ? 3.774 4.242 -13.662 1.00 91.06 307 PHE A O 1
ATOM 2211 N N . ALA A 1 308 ? 3.971 4.560 -15.890 1.00 92.38 308 ALA A N 1
ATOM 2212 C CA . ALA A 1 308 ? 3.509 3.237 -16.291 1.00 92.38 308 ALA A CA 1
ATOM 2213 C C . ALA A 1 308 ? 4.697 2.272 -16.442 1.00 92.38 308 ALA A C 1
ATOM 2215 O O . ALA A 1 308 ? 5.806 2.680 -16.794 1.00 92.38 308 ALA A O 1
ATOM 2216 N N . ASN A 1 309 ? 4.458 0.987 -16.186 1.00 94.38 309 ASN A N 1
ATOM 2217 C CA . ASN A 1 309 ? 5.401 -0.087 -16.473 1.00 94.38 309 ASN A CA 1
ATOM 2218 C C . ASN A 1 309 ? 5.165 -0.585 -17.908 1.00 94.38 309 ASN A C 1
ATOM 2220 O O . ASN A 1 309 ? 4.183 -1.283 -18.163 1.00 94.38 309 ASN A O 1
ATOM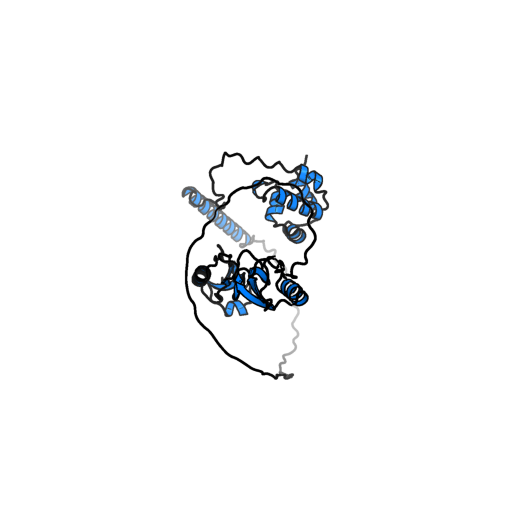 2224 N N . PHE A 1 310 ? 6.024 -0.192 -18.847 1.00 93.94 310 PHE A N 1
ATOM 2225 C CA . PHE A 1 310 ? 5.890 -0.565 -20.256 1.00 93.94 310 PHE A CA 1
ATOM 2226 C C . PHE A 1 310 ? 6.446 -1.968 -20.507 1.00 93.94 310 PHE A C 1
ATOM 2228 O O . PHE A 1 310 ? 7.633 -2.200 -20.301 1.00 93.94 310 PHE A O 1
ATOM 2235 N N . GLN A 1 311 ? 5.587 -2.873 -20.974 1.00 92.56 311 GLN A N 1
ATOM 2236 C CA . GLN A 1 311 ? 5.876 -4.300 -21.121 1.00 92.56 311 GLN A CA 1
ATOM 2237 C C . GLN A 1 311 ? 5.667 -4.773 -22.566 1.00 92.56 311 GLN A C 1
ATOM 2239 O O . GLN A 1 311 ? 4.696 -4.387 -23.224 1.00 92.56 311 GLN A O 1
ATOM 2244 N N . GLY A 1 312 ? 6.570 -5.618 -23.053 1.00 92.44 312 GLY A N 1
ATOM 2245 C CA . GLY A 1 312 ? 6.556 -6.218 -24.386 1.00 92.44 312 GLY A CA 1
ATOM 2246 C C . GLY A 1 312 ? 6.707 -7.741 -24.350 1.00 92.44 312 GLY A C 1
ATOM 2247 O O . GLY A 1 312 ? 6.459 -8.398 -23.337 1.00 92.44 312 GLY A O 1
ATOM 2248 N N . ARG A 1 313 ? 7.126 -8.323 -25.481 1.00 92.25 313 ARG A N 1
ATOM 2249 C CA . ARG A 1 313 ? 7.204 -9.790 -25.687 1.00 92.25 313 ARG A CA 1
ATOM 2250 C C . ARG A 1 313 ? 8.263 -10.504 -24.841 1.00 92.25 313 ARG A C 1
ATOM 2252 O O . ARG A 1 313 ? 8.248 -11.729 -24.773 1.00 92.25 313 ARG A O 1
ATOM 2259 N N . SER A 1 314 ? 9.179 -9.761 -24.224 1.00 91.94 314 SER A N 1
ATOM 2260 C CA . SER A 1 314 ? 10.126 -10.271 -23.226 1.00 91.94 314 SER A CA 1
ATOM 2261 C C . SER A 1 314 ? 9.481 -10.510 -21.860 1.00 91.94 314 SER A C 1
ATOM 2263 O O . SER A 1 314 ? 9.975 -11.336 -21.098 1.00 91.94 314 SER A O 1
ATOM 2265 N N . ASP A 1 315 ? 8.390 -9.802 -21.558 1.00 92.44 315 ASP A N 1
ATOM 2266 C CA . ASP A 1 315 ? 7.896 -9.631 -20.187 1.00 92.44 315 ASP A CA 1
ATOM 2267 C C . ASP A 1 315 ? 6.530 -10.303 -19.977 1.00 92.44 315 ASP A C 1
ATOM 2269 O O . ASP A 1 315 ? 6.182 -10.681 -18.859 1.00 92.44 315 ASP A O 1
ATOM 2273 N N . VAL A 1 316 ? 5.750 -10.464 -21.055 1.00 90.31 316 VAL A N 1
ATOM 2274 C CA . VAL A 1 316 ? 4.380 -10.999 -21.025 1.00 90.31 316 VAL A CA 1
ATOM 2275 C C . VAL A 1 316 ? 4.174 -11.993 -22.174 1.00 90.31 316 VAL A C 1
ATOM 2277 O O . VAL A 1 316 ? 4.588 -11.705 -23.299 1.00 90.31 316 VAL A O 1
ATOM 2280 N N . PRO A 1 317 ? 3.503 -13.143 -21.954 1.00 92.88 317 PRO A N 1
ATOM 2281 C CA . PRO A 1 317 ? 3.220 -14.095 -23.023 1.00 92.88 317 PRO A CA 1
ATOM 2282 C C . PRO A 1 317 ? 2.470 -13.478 -24.209 1.00 92.88 317 PRO A C 1
ATOM 2284 O O . PRO A 1 317 ? 1.492 -12.745 -24.046 1.00 92.88 317 PRO A O 1
ATOM 2287 N N . ASP A 1 318 ? 2.878 -13.873 -25.414 1.00 90.50 318 ASP A N 1
ATOM 2288 C CA . ASP A 1 318 ? 2.401 -13.340 -26.698 1.00 90.50 318 ASP A CA 1
ATOM 2289 C C . ASP A 1 318 ? 0.864 -13.407 -26.859 1.00 90.50 318 ASP A C 1
ATOM 2291 O O . ASP A 1 318 ? 0.263 -12.570 -27.527 1.00 90.50 318 ASP A O 1
ATOM 2295 N N . ALA A 1 319 ? 0.201 -14.362 -26.194 1.00 91.44 319 ALA A N 1
ATOM 2296 C CA . ALA A 1 319 ? -1.259 -14.477 -26.149 1.00 91.44 319 ALA A CA 1
ATOM 2297 C C . ALA A 1 319 ? -1.955 -13.296 -25.437 1.00 91.44 319 ALA A C 1
ATOM 2299 O O . ALA A 1 319 ? -3.015 -12.865 -25.884 1.00 91.44 319 ALA A O 1
ATOM 2300 N N . VAL A 1 320 ? -1.357 -12.756 -24.369 1.00 89.12 320 VAL A N 1
ATOM 2301 C CA . VAL A 1 320 ? -1.882 -11.596 -23.622 1.00 89.12 320 VAL A CA 1
ATOM 2302 C C . VAL A 1 320 ? -1.638 -10.309 -24.409 1.00 89.12 320 VAL A C 1
ATOM 2304 O O . VAL A 1 320 ? -2.517 -9.464 -24.534 1.00 89.12 320 VAL A O 1
ATOM 2307 N N . LEU A 1 321 ? -0.461 -10.178 -25.024 1.00 90.69 321 LEU A N 1
ATOM 2308 C CA . LEU A 1 321 ? -0.146 -9.023 -25.868 1.00 90.69 321 LEU A CA 1
ATOM 2309 C C . LEU A 1 321 ? -1.092 -8.938 -27.075 1.00 90.69 321 LEU A C 1
ATOM 2311 O O . LEU A 1 321 ? -1.490 -7.847 -27.466 1.00 90.69 321 LEU A O 1
ATOM 2315 N N . ARG A 1 322 ? -1.524 -10.074 -27.636 1.00 90.75 322 ARG A N 1
ATOM 2316 C CA . ARG A 1 322 ? -2.516 -10.118 -28.725 1.00 90.75 322 ARG A CA 1
ATOM 2317 C C . ARG A 1 322 ? -3.943 -9.734 -28.304 1.00 90.75 322 ARG A C 1
ATOM 2319 O O . ARG A 1 322 ? -4.724 -9.409 -29.194 1.00 90.75 322 ARG A O 1
ATOM 2326 N N . SER A 1 323 ? -4.298 -9.753 -27.014 1.00 90.12 323 SER A N 1
ATOM 2327 C CA . SER A 1 323 ? -5.645 -9.375 -26.545 1.00 90.12 323 SER A CA 1
ATOM 2328 C C . SER A 1 323 ? -5.797 -7.893 -26.177 1.00 90.12 323 SER A C 1
ATOM 2330 O O . SER A 1 323 ? -6.923 -7.423 -26.022 1.00 90.12 323 SER A O 1
ATOM 2332 N N . VAL A 1 324 ? -4.694 -7.144 -26.065 1.00 93.38 324 VAL A N 1
ATOM 2333 C CA . VAL A 1 324 ? -4.663 -5.729 -25.648 1.00 93.38 324 VAL A CA 1
ATOM 2334 C C . VAL A 1 324 ? -3.971 -4.874 -26.714 1.00 93.38 324 VAL A C 1
ATOM 2336 O O . VAL A 1 324 ? -2.977 -5.287 -27.309 1.00 93.38 324 VAL A O 1
ATOM 2339 N N . CYS A 1 325 ? -4.475 -3.667 -26.983 1.00 92.56 325 CYS A N 1
ATOM 2340 C CA . CYS A 1 325 ? -3.876 -2.756 -27.964 1.00 92.56 325 CYS A CA 1
ATOM 2341 C C . CYS A 1 325 ? -2.503 -2.203 -27.525 1.00 92.56 325 CYS A C 1
ATOM 2343 O O . CYS A 1 325 ? -2.190 -2.126 -26.339 1.00 92.56 325 CYS A O 1
ATOM 2345 N N . VAL A 1 326 ? -1.652 -1.820 -28.483 1.00 94.12 326 VAL A N 1
ATOM 2346 C CA . VAL A 1 326 ? -0.380 -1.133 -28.180 1.00 94.12 326 VAL A CA 1
ATOM 2347 C C . VAL A 1 326 ? -0.687 0.240 -27.568 1.00 94.12 326 VAL A C 1
ATOM 2349 O O . VAL A 1 326 ? -1.573 0.941 -28.051 1.00 94.12 326 VAL A O 1
ATOM 2352 N N . GLY A 1 327 ? 0.010 0.610 -26.490 1.00 93.12 327 GLY A N 1
ATOM 2353 C CA . GLY A 1 327 ? -0.294 1.800 -25.686 1.00 93.12 327 GLY A CA 1
ATOM 2354 C C . GLY A 1 327 ? -1.481 1.636 -24.724 1.00 93.12 327 GLY A C 1
ATOM 2355 O O . GLY A 1 327 ? -1.873 2.606 -24.070 1.00 93.12 327 GLY A O 1
ATOM 2356 N N . CYS A 1 328 ? -2.051 0.431 -24.618 1.00 95.69 328 CYS A N 1
ATOM 2357 C CA . CYS A 1 328 ? -3.179 0.128 -23.739 1.00 95.69 328 CYS A CA 1
ATOM 2358 C C . CYS A 1 328 ? -2.756 -0.658 -22.488 1.00 95.69 328 CYS A C 1
ATOM 2360 O O . CYS A 1 328 ? -1.734 -1.347 -22.472 1.00 95.69 328 CYS A O 1
ATOM 2362 N N . VAL A 1 329 ? -3.542 -0.531 -21.421 1.00 96.44 329 VAL A N 1
ATOM 2363 C CA . VAL A 1 329 ? -3.262 -1.099 -20.099 1.00 96.44 329 VAL A CA 1
ATOM 2364 C C . VAL A 1 329 ? -3.413 -2.622 -20.128 1.00 96.44 329 VAL A C 1
ATOM 2366 O O . VAL A 1 329 ? -4.472 -3.145 -20.469 1.00 96.44 329 VAL A O 1
ATOM 2369 N N . LEU A 1 330 ? -2.353 -3.329 -19.743 1.00 94.62 330 LEU A N 1
ATOM 2370 C CA . LEU A 1 330 ? -2.310 -4.786 -19.593 1.00 94.62 330 LEU A CA 1
ATOM 2371 C C . LEU A 1 330 ? -2.847 -5.236 -18.229 1.00 94.62 330 LEU A C 1
ATOM 2373 O O . LEU A 1 330 ? -3.519 -6.258 -18.134 1.00 94.62 330 LEU A O 1
ATOM 2377 N N . SER A 1 331 ? -2.539 -4.483 -17.171 1.00 93.50 331 SER A N 1
ATOM 2378 C CA . SER A 1 331 ? -2.993 -4.750 -15.804 1.00 93.50 331 SER A CA 1
ATOM 2379 C C . SER A 1 331 ? -2.816 -3.522 -14.907 1.00 93.50 331 SER A C 1
ATOM 2381 O O . SER A 1 331 ? -2.087 -2.583 -15.243 1.00 93.50 331 SER A O 1
ATOM 2383 N N . THR A 1 332 ? -3.465 -3.534 -13.742 1.00 94.88 332 THR A N 1
ATOM 2384 C CA . THR A 1 332 ? -3.238 -2.557 -12.671 1.00 94.88 332 THR A CA 1
ATOM 2385 C C . THR A 1 332 ? -2.739 -3.238 -11.401 1.00 94.88 332 THR A C 1
ATOM 2387 O O . THR A 1 332 ? -3.056 -4.396 -11.129 1.00 94.88 332 THR A O 1
ATOM 2390 N N . SER A 1 333 ? -1.983 -2.498 -10.594 1.00 92.94 333 SER A N 1
ATOM 2391 C CA . SER A 1 333 ? -1.629 -2.875 -9.226 1.00 92.94 333 SER A CA 1
ATOM 2392 C C . SER A 1 333 ? -1.869 -1.678 -8.298 1.00 92.94 333 SER A C 1
ATOM 2394 O O . SER A 1 333 ? -1.130 -0.698 -8.407 1.00 92.94 333 SER A O 1
ATOM 2396 N N . PRO A 1 334 ? -2.853 -1.715 -7.382 1.00 92.56 334 PRO A N 1
ATOM 2397 C CA . PRO A 1 334 ? -3.775 -2.825 -7.116 1.00 92.56 334 PRO A CA 1
ATOM 2398 C C . PRO A 1 334 ? -4.706 -3.179 -8.291 1.00 92.56 334 PRO A C 1
ATOM 2400 O O . PRO A 1 334 ? -4.953 -2.358 -9.175 1.00 92.56 334 PRO A O 1
ATOM 2403 N N . GLY A 1 335 ? -5.196 -4.421 -8.314 1.00 90.81 335 GLY A N 1
ATOM 2404 C CA . GLY A 1 335 ? -6.038 -4.945 -9.396 1.00 90.81 335 GLY A CA 1
ATOM 2405 C C . GLY A 1 335 ? -7.442 -4.332 -9.433 1.00 90.81 335 GLY A C 1
ATOM 2406 O O . GLY A 1 335 ? -7.949 -3.870 -8.406 1.00 90.81 335 GLY A O 1
ATOM 2407 N N . ALA A 1 336 ? -8.072 -4.357 -10.610 1.00 91.06 336 ALA A N 1
ATOM 2408 C CA . ALA A 1 336 ? -9.462 -3.943 -10.808 1.00 91.06 336 ALA A CA 1
ATOM 2409 C C . ALA A 1 336 ? -10.419 -4.652 -9.828 1.00 91.06 336 ALA A C 1
ATOM 2411 O O . ALA A 1 336 ? -10.227 -5.821 -9.491 1.00 91.06 336 ALA A O 1
ATOM 2412 N N . GLY A 1 337 ? -11.427 -3.931 -9.334 1.00 86.94 337 GLY A N 1
ATOM 2413 C CA . GLY A 1 337 ? -12.368 -4.431 -8.325 1.00 86.94 337 GLY A CA 1
ATOM 2414 C C . GLY A 1 337 ? -11.816 -4.521 -6.893 1.00 86.94 337 GLY A C 1
ATOM 2415 O O . GLY A 1 337 ? -12.572 -4.831 -5.975 1.00 86.94 337 GLY A O 1
ATOM 2416 N N . SER A 1 338 ? -10.521 -4.258 -6.659 1.00 89.38 338 SER A N 1
ATOM 2417 C CA . SER A 1 338 ? -9.973 -4.242 -5.295 1.00 89.38 338 SER A CA 1
ATOM 2418 C C . SER A 1 338 ? -10.345 -2.958 -4.547 1.00 89.38 338 SER A C 1
ATOM 2420 O O . SER A 1 338 ? -10.318 -1.865 -5.110 1.00 89.38 338 SER A O 1
ATOM 2422 N N . GLN A 1 339 ? -10.673 -3.091 -3.261 1.00 88.25 339 GLN A N 1
ATOM 2423 C CA . GLN A 1 339 ? -11.067 -1.983 -2.388 1.00 88.25 339 GLN A CA 1
ATOM 2424 C C . GLN A 1 339 ? -9.833 -1.258 -1.835 1.00 88.25 339 GLN A C 1
ATOM 2426 O O . GLN A 1 339 ? -9.022 -1.867 -1.139 1.00 88.25 339 GLN A O 1
ATOM 2431 N N . GLN A 1 340 ? -9.694 0.038 -2.126 1.00 89.06 340 GLN A N 1
ATOM 2432 C CA . GLN A 1 340 ? -8.497 0.831 -1.823 1.00 89.06 340 GLN A CA 1
ATOM 2433 C C . GLN A 1 340 ? -8.791 2.117 -1.031 1.00 89.06 340 GLN A C 1
ATOM 2435 O O . GLN A 1 340 ? -9.902 2.640 -1.092 1.00 89.06 340 GLN A O 1
ATOM 2440 N N . PRO A 1 341 ? -7.810 2.669 -0.291 1.00 86.06 341 PRO A N 1
ATOM 2441 C CA . PRO A 1 341 ? -7.919 4.005 0.295 1.00 86.06 341 PRO A CA 1
ATOM 2442 C C . PRO A 1 341 ? -8.286 5.080 -0.740 1.00 86.06 341 PRO A C 1
ATOM 2444 O O . PRO A 1 341 ? -7.789 5.052 -1.866 1.00 86.06 341 PRO A O 1
ATOM 2447 N N . GLN A 1 342 ? -9.052 6.098 -0.335 1.00 86.12 342 GLN A N 1
ATOM 2448 C CA . GLN A 1 342 ? -9.135 7.340 -1.108 1.00 86.12 342 GLN A CA 1
ATOM 2449 C C . GLN A 1 342 ? -7.725 7.911 -1.330 1.00 86.12 342 GLN A C 1
ATOM 2451 O O . GLN A 1 342 ? -6.905 7.934 -0.410 1.00 86.12 342 GLN A O 1
ATOM 2456 N N . GLY A 1 343 ? -7.428 8.328 -2.562 1.00 86.94 343 GLY A N 1
ATOM 2457 C CA . GLY A 1 343 ? -6.105 8.808 -2.962 1.00 86.94 343 GLY A CA 1
ATOM 2458 C C . GLY A 1 343 ? -5.022 7.728 -3.095 1.00 86.94 343 GLY A C 1
ATOM 2459 O O . GLY A 1 343 ? -3.880 8.080 -3.395 1.00 86.94 343 GLY A O 1
ATOM 2460 N N . ALA A 1 344 ? -5.329 6.435 -2.914 1.00 91.38 344 ALA A N 1
ATOM 2461 C CA . ALA A 1 344 ? -4.347 5.361 -3.078 1.00 91.38 344 ALA A CA 1
ATOM 2462 C C . ALA A 1 344 ? -3.740 5.330 -4.487 1.00 91.38 344 ALA A C 1
ATOM 2464 O O . ALA A 1 344 ? -4.425 5.570 -5.483 1.00 91.38 344 ALA A O 1
ATOM 2465 N N . THR A 1 345 ? -2.452 4.993 -4.564 1.00 94.75 345 THR A N 1
ATOM 2466 C CA . THR A 1 345 ? -1.730 4.925 -5.836 1.00 94.75 345 THR A CA 1
ATOM 2467 C C . THR A 1 345 ? -2.027 3.623 -6.575 1.00 94.75 345 THR A C 1
ATOM 2469 O O . THR A 1 345 ? -1.694 2.545 -6.086 1.00 94.75 345 THR A O 1
ATOM 2472 N N . VAL A 1 346 ? -2.585 3.728 -7.781 1.00 96.19 346 VAL A N 1
ATOM 2473 C CA . VAL A 1 346 ? -2.769 2.609 -8.715 1.00 96.19 346 VAL A CA 1
ATOM 2474 C C . VAL A 1 346 ? -1.699 2.694 -9.799 1.00 96.19 346 VAL A C 1
ATOM 2476 O O . VAL A 1 346 ? -1.672 3.634 -10.594 1.00 96.19 346 VAL A O 1
ATOM 2479 N N . PHE A 1 347 ? -0.799 1.717 -9.833 1.00 95.25 347 PHE A N 1
ATOM 2480 C CA . PHE A 1 347 ? 0.208 1.567 -10.881 1.00 95.25 347 PHE A CA 1
ATOM 2481 C C . PHE A 1 347 ? -0.394 0.845 -12.090 1.00 95.25 347 PHE A C 1
ATOM 2483 O O . PHE A 1 347 ? -1.200 -0.072 -11.928 1.00 95.25 347 PHE A O 1
ATOM 2490 N N . LEU A 1 348 ? 0.011 1.244 -13.297 1.00 95.00 348 LEU A N 1
ATOM 2491 C CA . LEU A 1 348 ? -0.467 0.679 -14.558 1.00 95.00 348 LEU A CA 1
ATOM 2492 C C . LEU A 1 348 ? 0.680 -0.061 -15.257 1.00 95.00 348 LEU A C 1
ATOM 2494 O O . LEU A 1 348 ? 1.774 0.492 -15.380 1.00 95.00 348 LEU A O 1
ATOM 2498 N N . ALA A 1 349 ? 0.428 -1.272 -15.747 1.00 95.19 349 ALA A N 1
ATOM 2499 C CA . ALA A 1 349 ? 1.260 -1.920 -16.758 1.00 95.19 349 ALA A CA 1
ATOM 2500 C C . ALA A 1 349 ? 0.660 -1.648 -18.143 1.00 95.19 349 ALA A C 1
ATOM 2502 O O . ALA A 1 349 ? -0.553 -1.752 -18.309 1.00 95.19 349 ALA A O 1
ATOM 2503 N N . VAL A 1 350 ? 1.476 -1.291 -19.134 1.00 96.38 350 VAL A N 1
ATOM 2504 C CA . VAL A 1 350 ? 1.022 -0.835 -20.461 1.00 96.38 350 VAL A CA 1
ATOM 2505 C C . VAL A 1 350 ? 1.762 -1.592 -21.560 1.00 96.38 350 VAL A C 1
ATOM 2507 O O . VAL A 1 350 ? 2.977 -1.769 -21.482 1.00 96.38 350 VAL A O 1
ATOM 2510 N N . ARG A 1 351 ? 1.045 -2.028 -22.601 1.00 95.88 351 ARG A N 1
ATOM 2511 C CA . ARG A 1 351 ? 1.636 -2.731 -23.745 1.00 95.88 351 ARG A CA 1
ATOM 2512 C C . ARG A 1 351 ? 2.526 -1.798 -24.565 1.00 95.88 351 ARG A C 1
ATOM 2514 O O . ARG A 1 351 ? 2.054 -0.784 -25.078 1.00 95.88 351 ARG A O 1
ATOM 2521 N N . LYS A 1 352 ? 3.787 -2.188 -24.742 1.00 93.69 352 LYS A N 1
ATOM 2522 C CA . LYS A 1 352 ? 4.819 -1.450 -25.483 1.00 93.69 352 LYS A CA 1
ATOM 2523 C C . LYS A 1 352 ? 4.865 -1.820 -26.974 1.00 93.69 352 LYS A C 1
ATOM 2525 O O . LYS A 1 352 ? 4.934 -0.920 -27.805 1.00 93.69 352 LYS A O 1
ATOM 2530 N N . GLU A 1 353 ? 4.753 -3.114 -27.304 1.00 86.19 353 GLU A N 1
ATOM 2531 C CA . GLU A 1 353 ? 4.711 -3.674 -28.678 1.00 86.19 353 GLU A CA 1
ATOM 2532 C C . GLU A 1 353 ? 3.984 -5.027 -28.781 1.00 86.19 353 GLU A C 1
ATOM 2534 O O . GLU A 1 353 ? 3.541 -5.552 -27.739 1.00 86.19 353 GLU A O 1
#